Protein AF-R7YP46-F1 (afdb_monomer)

Mean predicted aligned error: 21.17 Å

Solvent-accessible surface area (backbone atoms only — not comparable to full-atom values): 12601 Å² total; per-residue (Å²): 134,88,84,90,83,91,83,85,88,82,86,83,85,8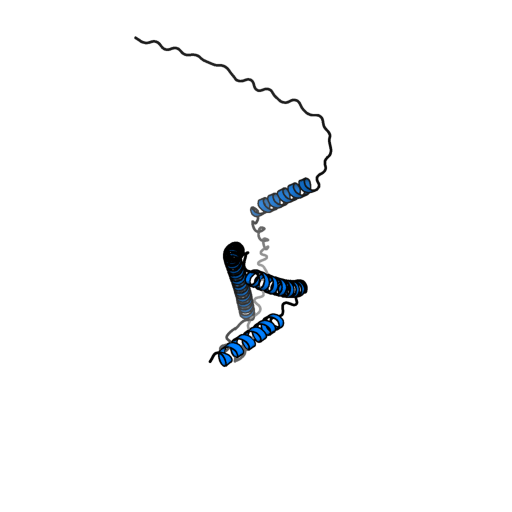4,84,83,84,85,81,84,83,86,89,79,90,74,88,54,75,65,57,60,52,49,52,52,48,52,51,51,53,51,51,56,56,63,56,63,80,66,77,65,80,78,81,76,82,82,76,83,82,76,84,81,72,75,84,71,73,66,77,78,81,58,87,75,73,75,74,71,60,90,59,58,83,78,43,93,64,83,43,73,73,54,46,57,51,50,52,52,56,47,52,54,47,53,54,50,51,52,50,51,52,50,50,52,50,51,50,52,50,49,53,52,49,53,53,48,52,55,49,50,54,52,49,52,51,52,49,62,78,42,62,88,38,68,67,58,51,52,52,51,51,52,53,48,52,52,50,50,55,51,49,51,53,51,48,56,31,49,77,67,72,58,71,43,69,63,61,56,47,51,53,52,47,54,53,50,52,51,52,52,51,53,53,65,73,75,105

Foldseek 3Di:
DDDDDDDDDDDDDDDDDDDDDDDDDDPPVVPVVVVVVVVVVVVVVVVVPPPDPDPDDDDPPPVPPPPCPPPPPPPPCPVQPPCCVVDPQNDPVSVVVVVVVVVVVVVVVVVVVVVVVVVVVVVVVVVVVVVVVVLVVVCVVCVVPVVSVVVVVVVVVVCVVVVVVVVVCVVVVNPDVVVVVVVVVVVVVVVVVVVVVVD

Organism: Coniosporium apollinis (strain CBS 100218) (NCBI:txid1168221)

Structure (mmCIF, N/CA/C/O backbone):
data_AF-R7YP46-F1
#
_entry.id   AF-R7YP46-F1
#
loop_
_atom_site.group_PDB
_atom_site.id
_atom_site.type_symbol
_atom_site.label_atom_id
_atom_site.label_alt_id
_atom_site.label_comp_id
_atom_site.label_asym_id
_atom_site.label_entity_id
_atom_site.label_seq_id
_atom_site.pdbx_PDB_ins_code
_atom_site.Cartn_x
_atom_site.Cartn_y
_atom_site.Cartn_z
_atom_site.occupancy
_atom_site.B_iso_or_equiv
_atom_site.auth_seq_id
_atom_site.auth_comp_id
_atom_site.auth_asym_id
_atom_site.auth_atom_id
_atom_site.pdbx_PDB_model_num
ATOM 1 N N . MET A 1 1 ? 5.705 87.091 -10.005 1.00 40.97 1 MET A N 1
ATOM 2 C CA . MET A 1 1 ? 4.624 87.295 -10.988 1.00 40.97 1 MET A CA 1
ATOM 3 C C . MET A 1 1 ? 3.727 86.070 -10.921 1.00 40.97 1 MET A C 1
ATOM 5 O O . MET A 1 1 ? 4.161 84.997 -11.311 1.00 40.97 1 MET A O 1
ATOM 9 N N . SER A 1 2 ? 2.558 86.207 -10.289 1.00 43.88 2 SER A N 1
ATOM 10 C CA . SER A 1 2 ? 1.468 85.220 -10.351 1.00 43.88 2 SER A CA 1
ATOM 11 C C . SER A 1 2 ? 1.033 84.997 -11.802 1.00 43.88 2 SER A C 1
ATOM 13 O O . SER A 1 2 ? 1.216 85.905 -12.608 1.00 43.88 2 SER A O 1
ATOM 15 N N . ILE A 1 3 ? 0.402 83.858 -12.108 1.00 48.69 3 ILE A N 1
ATOM 16 C CA . ILE A 1 3 ? -1.035 83.758 -12.449 1.00 48.69 3 ILE A CA 1
ATOM 17 C C . ILE A 1 3 ? -1.432 82.265 -12.555 1.00 48.69 3 ILE A C 1
ATOM 19 O O . ILE A 1 3 ? -0.743 81.451 -13.160 1.00 48.69 3 ILE A O 1
ATOM 23 N N . TYR A 1 4 ? -2.560 81.957 -11.913 1.00 44.56 4 TYR A N 1
ATOM 24 C CA . TYR A 1 4 ? -3.384 80.742 -11.936 1.00 44.56 4 TYR A CA 1
ATOM 25 C C . TYR A 1 4 ? -4.208 80.622 -13.234 1.00 44.56 4 TYR A C 1
ATOM 27 O O . TYR A 1 4 ? -4.758 81.633 -13.656 1.00 44.56 4 TYR A O 1
ATOM 35 N N . VAL A 1 5 ? -4.441 79.400 -13.738 1.00 53.03 5 VAL A N 1
ATOM 36 C CA . VAL A 1 5 ? -5.616 78.955 -14.544 1.00 53.03 5 VAL A CA 1
ATOM 37 C C . VAL A 1 5 ? -5.692 77.423 -14.347 1.00 53.03 5 VAL A C 1
ATOM 39 O O . VAL A 1 5 ? -4.698 76.765 -14.622 1.00 53.03 5 VAL A O 1
ATOM 42 N N . SER A 1 6 ? -6.664 76.731 -13.731 1.00 51.09 6 SER A N 1
ATOM 43 C CA . SER A 1 6 ? -8.143 76.727 -13.681 1.00 51.09 6 SER A CA 1
ATOM 44 C C . SER A 1 6 ? -8.860 76.315 -14.978 1.00 51.09 6 SER A C 1
ATOM 46 O O . SER A 1 6 ? -9.168 77.160 -15.811 1.00 51.09 6 SER A O 1
ATOM 48 N N . GLN A 1 7 ? -9.182 75.018 -15.109 1.00 50.22 7 GLN A N 1
ATOM 49 C CA . GLN A 1 7 ? -10.283 74.475 -15.931 1.00 50.22 7 GLN A CA 1
ATOM 50 C C . GLN A 1 7 ? -10.541 73.021 -15.451 1.00 50.22 7 GLN A C 1
ATOM 52 O O . GLN A 1 7 ? -9.621 72.217 -15.501 1.00 50.22 7 GLN A O 1
ATOM 57 N N . SER A 1 8 ? -11.606 72.610 -14.748 1.00 48.34 8 SER A N 1
ATOM 58 C CA . SER A 1 8 ? -13.069 72.758 -14.869 1.00 48.34 8 SER A CA 1
ATOM 59 C C . SER A 1 8 ? -13.741 71.830 -15.902 1.00 48.34 8 SER A C 1
ATOM 61 O O . SER A 1 8 ? -13.916 72.222 -17.047 1.00 48.34 8 SER A O 1
ATOM 63 N N . HIS A 1 9 ? -14.225 70.688 -15.389 1.00 45.03 9 HIS A N 1
ATOM 64 C CA . HIS A 1 9 ? -15.458 69.947 -15.729 1.00 45.03 9 HIS A CA 1
ATOM 65 C C . HIS A 1 9 ? -15.655 69.309 -17.118 1.00 45.03 9 HIS A C 1
ATOM 67 O O . HIS A 1 9 ? -15.676 69.972 -18.147 1.00 45.03 9 HIS A O 1
ATOM 73 N N . GLY A 1 10 ? -16.007 68.017 -17.101 1.00 44.06 10 GLY A N 1
ATOM 74 C CA . GLY A 1 10 ? -16.647 67.318 -18.217 1.00 44.06 10 GLY A CA 1
ATOM 75 C C . GLY A 1 10 ? -17.061 65.901 -17.822 1.00 44.06 10 GLY A C 1
ATOM 76 O O . GLY A 1 10 ? -16.239 64.994 -17.822 1.00 44.06 10 GLY A O 1
ATOM 77 N N . ALA A 1 11 ? -18.323 65.739 -17.423 1.00 45.69 11 ALA A N 1
ATOM 78 C CA . ALA A 1 11 ? -18.940 64.486 -17.000 1.00 45.69 11 ALA A CA 1
ATOM 79 C C . ALA A 1 11 ? -18.935 63.414 -18.108 1.00 45.69 11 ALA A C 1
ATOM 81 O O . ALA A 1 11 ? -19.240 63.702 -19.264 1.00 45.69 11 ALA A O 1
ATOM 82 N N . ILE A 1 12 ? -18.635 62.170 -17.730 1.00 50.75 12 ILE A N 1
ATOM 83 C CA . ILE A 1 12 ? -18.717 60.987 -18.597 1.00 50.75 12 ILE A CA 1
ATOM 84 C C . ILE A 1 12 ? -20.185 60.523 -18.632 1.00 50.75 12 ILE A C 1
ATOM 86 O O . ILE A 1 12 ? -20.734 60.223 -17.569 1.00 50.75 12 ILE A O 1
ATOM 90 N N . PRO A 1 13 ? -20.847 60.453 -19.801 1.00 55.81 13 PRO A N 1
ATOM 91 C CA . PRO A 1 13 ? -22.208 59.937 -19.889 1.00 55.81 13 PRO A CA 1
ATOM 92 C C . PRO A 1 13 ? -22.232 58.403 -19.793 1.00 55.81 13 PRO A C 1
ATOM 94 O O . PRO A 1 13 ? -21.508 57.705 -20.500 1.00 55.81 13 PRO A O 1
ATOM 97 N N . ILE A 1 14 ? -23.108 57.892 -18.926 1.00 54.06 14 ILE A N 1
ATOM 98 C CA . ILE A 1 14 ? -23.490 56.479 -18.815 1.00 54.06 14 ILE A CA 1
ATOM 99 C C . ILE A 1 14 ? -24.585 56.196 -19.857 1.00 54.06 14 ILE A C 1
ATOM 101 O O . ILE A 1 14 ? -25.622 56.860 -19.806 1.00 54.06 14 ILE A O 1
ATOM 105 N N . PRO A 1 15 ? -24.438 55.204 -20.749 1.00 54.78 15 PRO A N 1
ATOM 106 C CA . PRO A 1 15 ? -25.576 54.622 -21.450 1.00 54.78 15 PRO A CA 1
ATOM 107 C C . PRO A 1 15 ? -26.130 53.407 -20.683 1.00 54.78 15 PRO A C 1
ATOM 109 O O . PRO A 1 15 ? -25.410 52.463 -20.361 1.00 54.78 15 PRO A O 1
ATOM 112 N N . THR A 1 16 ? -27.427 53.449 -20.379 1.00 55.31 16 THR A N 1
ATOM 113 C CA . THR A 1 16 ? -28.237 52.352 -19.824 1.00 55.31 16 THR A CA 1
ATOM 114 C C . THR A 1 16 ? -28.557 51.274 -20.882 1.00 55.31 16 THR A C 1
ATOM 116 O O . THR A 1 16 ? -28.478 51.550 -22.080 1.00 55.31 16 THR A O 1
ATOM 119 N N . PRO A 1 17 ? -28.897 50.034 -20.466 1.00 50.50 17 PRO A N 1
ATOM 120 C CA . PRO A 1 17 ? -28.921 48.862 -21.348 1.00 50.50 17 PRO A CA 1
ATOM 121 C C . PRO A 1 17 ? -30.248 48.682 -22.107 1.00 50.50 17 PRO A C 1
ATOM 123 O O . PRO A 1 17 ? -31.312 48.922 -21.532 1.00 50.50 17 PRO A O 1
ATOM 126 N N . PRO A 1 18 ? -30.234 48.151 -23.344 1.00 52.81 18 PRO A N 1
ATOM 127 C CA . PRO A 1 18 ? -31.416 47.535 -23.927 1.00 52.81 18 PRO A CA 1
ATOM 128 C C . PRO A 1 18 ? -31.585 46.076 -23.469 1.00 52.81 18 PRO A C 1
ATOM 130 O O . PRO A 1 18 ? -30.650 45.276 -23.451 1.00 52.81 18 PRO A O 1
ATOM 133 N N . ILE A 1 19 ? -32.828 45.774 -23.100 1.00 51.72 19 ILE A N 1
ATOM 134 C CA . ILE A 1 19 ? -33.384 44.467 -22.741 1.00 51.72 19 ILE A CA 1
ATOM 135 C C . ILE A 1 19 ? -33.439 43.550 -23.983 1.00 51.72 19 ILE A C 1
ATOM 137 O O . ILE A 1 19 ? -33.534 44.014 -25.116 1.00 51.72 19 ILE A O 1
ATOM 141 N N . THR A 1 20 ? -33.340 42.249 -23.715 1.00 49.91 20 THR A N 1
ATOM 142 C CA . THR A 1 20 ? -33.155 41.074 -24.588 1.00 49.91 20 THR A CA 1
ATOM 143 C C . THR A 1 20 ? -34.234 40.825 -25.661 1.00 49.91 20 THR A C 1
ATOM 145 O O . THR A 1 20 ? -35.327 41.388 -25.613 1.00 49.91 20 THR A O 1
ATOM 148 N N . PRO A 1 21 ? -33.949 39.915 -26.616 1.00 47.59 21 PRO A N 1
ATOM 149 C CA . PRO A 1 21 ? -34.685 38.639 -26.652 1.00 47.59 21 PRO A CA 1
ATOM 150 C C . PRO A 1 21 ? -33.708 37.445 -26.741 1.00 47.59 21 PRO A C 1
ATOM 152 O O . PRO A 1 21 ? -32.737 37.479 -27.483 1.00 47.59 21 PRO A O 1
ATOM 155 N N . SER A 1 22 ? -33.773 36.487 -25.817 1.00 41.12 22 SER A N 1
ATOM 156 C CA . SER A 1 22 ? -34.552 35.240 -25.906 1.00 41.12 22 SER A CA 1
ATOM 157 C C . SER A 1 22 ? -34.063 34.244 -26.971 1.00 41.12 22 SER A C 1
ATOM 159 O O . SER A 1 22 ? -34.086 34.534 -28.163 1.00 41.12 22 SER A O 1
ATOM 161 N N . CYS A 1 23 ? -33.784 33.032 -26.471 1.00 35.53 23 CYS A N 1
ATOM 162 C CA . CYS A 1 23 ? -33.814 31.725 -27.134 1.00 35.53 23 CYS A CA 1
ATOM 163 C C . CYS A 1 23 ? -32.551 31.236 -27.870 1.00 35.53 23 CYS A C 1
ATOM 165 O O . CYS A 1 23 ? -32.339 31.513 -29.045 1.00 35.53 23 CYS A O 1
ATOM 167 N N . SER A 1 24 ? -31.796 30.367 -27.194 1.00 41.62 24 SER A N 1
ATOM 168 C CA . SER A 1 24 ? -31.498 29.036 -27.736 1.00 41.62 24 SER A CA 1
ATOM 169 C C . SER A 1 24 ? -31.083 28.115 -26.593 1.00 41.62 24 SER A C 1
ATOM 171 O O . SER A 1 24 ? -30.009 28.270 -26.010 1.00 41.62 24 SER A O 1
ATOM 173 N N . ASP A 1 25 ? -31.982 27.190 -26.278 1.00 48.91 25 ASP A N 1
ATOM 174 C CA . ASP A 1 25 ? -31.789 26.061 -25.385 1.00 48.91 25 ASP A CA 1
ATOM 175 C C . ASP A 1 25 ? -30.473 25.337 -25.686 1.00 48.91 25 ASP A C 1
ATOM 177 O O . ASP A 1 25 ? -30.210 24.868 -26.794 1.00 48.91 25 ASP A O 1
ATOM 181 N N . THR A 1 26 ? -29.623 25.220 -24.677 1.00 47.75 26 THR A N 1
ATOM 182 C CA . THR A 1 26 ? -28.663 24.123 -24.593 1.00 47.75 26 THR A CA 1
ATOM 183 C C . THR A 1 26 ? -28.605 23.752 -23.126 1.00 47.75 26 THR A C 1
ATOM 185 O O . THR A 1 26 ? -27.741 24.207 -22.379 1.00 47.75 26 THR A O 1
ATOM 188 N N . GLU A 1 27 ? -29.615 22.991 -22.705 1.00 49.53 27 GLU A N 1
ATOM 189 C CA . GLU A 1 27 ? -29.660 22.320 -21.413 1.00 49.53 27 GLU A CA 1
ATOM 190 C C . GLU A 1 27 ? -28.428 21.411 -21.303 1.00 49.53 27 GLU A C 1
ATOM 192 O O . GLU A 1 27 ? -28.420 20.261 -21.733 1.00 49.53 27 GLU A O 1
ATOM 197 N N . ASN A 1 28 ? -27.338 21.952 -20.761 1.00 53.62 28 ASN A N 1
ATOM 198 C CA . ASN A 1 28 ? -26.262 21.142 -20.223 1.00 53.62 28 ASN A CA 1
ATOM 199 C C . ASN A 1 28 ? -26.720 20.702 -18.825 1.00 53.62 28 ASN A C 1
ATOM 201 O O . ASN A 1 28 ? -26.736 21.535 -17.917 1.00 53.62 28 ASN A O 1
ATOM 205 N N . PRO A 1 29 ? -27.045 19.416 -18.593 1.00 54.69 29 PRO A N 1
ATOM 206 C CA . PRO A 1 29 ? -27.526 18.942 -17.287 1.00 54.69 29 PRO A CA 1
ATOM 207 C C . PRO A 1 29 ? -26.490 19.131 -16.164 1.00 54.69 29 PRO A C 1
ATOM 209 O O . PRO A 1 29 ? -26.797 18.999 -14.985 1.00 54.69 29 PRO A O 1
ATOM 212 N N . LEU A 1 30 ? -25.250 19.464 -16.526 1.00 52.78 30 LEU A N 1
ATOM 213 C CA . LEU A 1 30 ? -24.143 19.685 -15.606 1.00 52.78 30 LEU A CA 1
ATOM 214 C C . LEU A 1 30 ? -24.201 21.048 -14.902 1.00 52.78 30 LEU A C 1
ATOM 216 O O . LEU A 1 30 ? -23.662 21.172 -13.806 1.00 52.78 30 LEU A O 1
ATOM 220 N N . THR A 1 31 ? -24.825 22.075 -15.490 1.00 60.38 31 THR A N 1
ATOM 221 C CA . THR A 1 31 ? -24.816 23.423 -14.892 1.00 60.38 31 THR A CA 1
ATOM 222 C C . THR A 1 31 ? -25.860 23.579 -13.792 1.00 60.38 31 THR A C 1
ATOM 224 O O . THR A 1 31 ? -25.543 24.144 -12.750 1.00 60.38 31 THR A O 1
ATOM 227 N N . GLU A 1 32 ? -27.059 23.018 -13.962 1.00 61.22 32 GLU A N 1
ATOM 228 C CA . GLU A 1 32 ? -28.111 23.029 -12.930 1.00 61.22 32 GLU A CA 1
ATOM 229 C C . GLU A 1 32 ? -27.722 22.188 -11.707 1.00 61.22 32 GLU A C 1
ATOM 231 O O . GLU A 1 32 ? -27.903 22.616 -10.568 1.00 61.22 32 GLU A O 1
ATOM 236 N N . GLU A 1 33 ? -27.096 21.028 -11.919 1.00 64.88 33 GLU A N 1
ATOM 237 C CA . GLU A 1 33 ? -26.565 20.185 -10.843 1.00 64.88 33 GLU A CA 1
ATOM 238 C C . GLU A 1 33 ? -25.522 20.938 -10.012 1.00 64.88 33 GLU A C 1
ATOM 240 O O . GLU A 1 33 ? -25.620 20.977 -8.783 1.00 64.88 33 GLU A O 1
ATOM 245 N N . ILE A 1 34 ? -24.559 21.596 -10.666 1.00 67.12 34 ILE A N 1
ATOM 246 C CA . ILE A 1 34 ? -23.508 22.361 -9.984 1.00 67.12 34 ILE A CA 1
ATOM 247 C C . ILE A 1 34 ? -24.099 23.569 -9.260 1.00 67.12 34 ILE A C 1
ATOM 249 O O . ILE A 1 34 ? -23.732 23.811 -8.112 1.00 67.12 34 ILE A O 1
ATOM 253 N N . LEU A 1 35 ? -25.033 24.299 -9.874 1.00 69.38 35 LEU A N 1
ATOM 254 C CA . LEU A 1 35 ? -25.696 25.438 -9.238 1.00 69.38 35 LEU A CA 1
ATOM 255 C C . LEU A 1 35 ? -26.550 24.997 -8.041 1.00 69.38 35 LEU A C 1
ATOM 257 O O . LEU A 1 35 ? -26.469 25.620 -6.982 1.00 69.38 35 LEU A O 1
ATOM 261 N N . SER A 1 36 ? -27.285 23.884 -8.147 1.00 72.62 36 SER A N 1
ATOM 262 C CA . SER A 1 36 ? -28.041 23.317 -7.021 1.00 72.62 36 SER A CA 1
ATOM 263 C C . SER A 1 36 ? -27.112 22.831 -5.906 1.00 72.62 36 SER A C 1
ATOM 265 O O . SER A 1 36 ? -27.412 23.011 -4.724 1.00 72.62 36 SER A O 1
ATOM 267 N N . SER A 1 37 ? -25.960 22.263 -6.268 1.00 69.19 37 SER A N 1
ATOM 268 C CA . SER A 1 37 ? -24.933 21.807 -5.331 1.00 69.19 37 SER A CA 1
ATOM 269 C C . SER A 1 37 ? -24.314 22.985 -4.591 1.00 69.19 37 SER A C 1
ATOM 271 O O . SER A 1 37 ? -24.210 22.958 -3.367 1.00 69.19 37 SER A O 1
ATOM 273 N N . LEU A 1 38 ? -23.967 24.053 -5.314 1.00 72.50 38 LEU A N 1
ATOM 274 C CA . LEU A 1 38 ? -23.417 25.277 -4.740 1.00 72.50 38 LEU A CA 1
ATOM 275 C C . LEU A 1 38 ? -24.424 25.929 -3.788 1.00 72.50 38 LEU A C 1
ATOM 277 O O . LEU A 1 38 ? -24.062 26.308 -2.677 1.00 72.50 38 LEU A O 1
ATOM 281 N N . LEU A 1 39 ? -25.700 25.988 -4.184 1.00 75.44 39 LEU A N 1
ATOM 282 C CA . LEU A 1 39 ? -26.775 26.548 -3.368 1.00 75.44 39 LEU A CA 1
ATOM 283 C C . LEU A 1 39 ? -27.024 25.712 -2.103 1.00 75.44 39 LEU A C 1
ATOM 285 O O . LEU A 1 39 ? -27.163 26.274 -1.019 1.00 75.44 39 LEU A O 1
ATOM 289 N N . LYS A 1 40 ? -27.027 24.375 -2.204 1.00 70.50 40 LYS A N 1
ATOM 290 C CA . LYS A 1 40 ? -27.151 23.463 -1.050 1.00 70.50 40 LYS A CA 1
ATOM 291 C C . LYS A 1 40 ? -25.967 23.592 -0.094 1.00 70.50 40 LYS A C 1
ATOM 293 O O . LYS A 1 40 ? -26.171 23.644 1.117 1.00 70.50 40 LYS A O 1
ATOM 298 N N . VAL A 1 41 ? -24.745 23.689 -0.617 1.00 69.69 41 VAL A N 1
ATOM 299 C CA . VAL A 1 41 ? -23.531 23.908 0.187 1.00 69.69 41 VAL A CA 1
ATOM 300 C C . VAL A 1 41 ? -23.582 25.272 0.878 1.00 69.69 41 VAL A C 1
ATOM 302 O O . VAL A 1 41 ? -23.270 25.372 2.065 1.00 69.69 41 VAL A O 1
ATOM 305 N N . GLN A 1 42 ? -24.049 26.312 0.186 1.00 64.12 42 GLN A N 1
ATOM 306 C CA . GLN A 1 42 ? -24.186 27.656 0.746 1.00 64.12 42 GLN A CA 1
ATOM 307 C C . GLN A 1 42 ? -25.309 27.745 1.793 1.00 64.12 42 GLN A C 1
ATOM 309 O O . GLN A 1 42 ? -25.125 28.373 2.838 1.00 64.12 42 GLN A O 1
ATOM 314 N N . ALA A 1 43 ? -26.429 27.047 1.583 1.00 63.06 43 ALA A N 1
ATOM 315 C CA . ALA A 1 43 ? -27.513 26.919 2.557 1.00 63.06 43 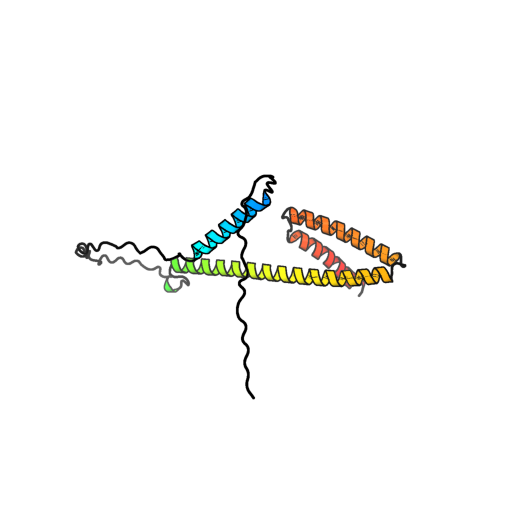ALA A CA 1
ATOM 316 C C . ALA A 1 43 ? -27.076 26.129 3.806 1.00 63.06 43 ALA A C 1
ATOM 318 O O . ALA A 1 43 ? -27.358 26.543 4.932 1.00 63.06 43 ALA A O 1
ATOM 319 N N . ALA A 1 44 ? -26.316 25.042 3.635 1.00 59.78 44 ALA A N 1
ATOM 320 C CA . ALA A 1 44 ? -25.729 24.291 4.747 1.00 59.78 44 ALA A CA 1
ATOM 321 C C . ALA A 1 44 ? -24.715 25.134 5.543 1.00 59.78 44 ALA A C 1
ATOM 323 O O . ALA A 1 44 ? -24.635 25.022 6.769 1.00 59.78 44 ALA A O 1
ATOM 324 N N . HIS A 1 45 ? -23.979 26.020 4.864 1.00 56.28 45 HIS A N 1
ATOM 325 C CA . HIS A 1 45 ? -23.049 26.947 5.504 1.00 56.28 45 HIS A CA 1
ATOM 326 C C . HIS A 1 45 ? -23.779 28.039 6.308 1.00 56.28 45 HIS A C 1
ATOM 328 O O . HIS A 1 45 ? -23.400 28.321 7.445 1.00 56.28 45 HIS A O 1
ATOM 334 N N . LEU A 1 46 ? -24.876 28.595 5.779 1.00 56.47 46 LEU A N 1
ATOM 335 C CA . LEU A 1 46 ? -25.700 29.595 6.475 1.00 56.47 46 LEU A CA 1
ATOM 336 C C . LEU A 1 46 ? -26.442 29.021 7.697 1.00 56.47 46 LEU A C 1
ATOM 338 O O . LEU A 1 46 ? -26.622 29.724 8.693 1.00 56.47 46 LEU A O 1
ATOM 342 N N . HIS A 1 47 ? -26.797 27.732 7.691 1.00 54.25 47 HIS A N 1
ATOM 343 C CA . HIS A 1 47 ? -27.413 27.065 8.847 1.00 54.25 47 HIS A CA 1
ATOM 344 C C . HIS A 1 47 ? -26.446 26.753 10.001 1.00 54.25 47 HIS A C 1
ATOM 346 O O . HIS A 1 47 ? -26.891 26.432 11.107 1.00 54.25 47 HIS A O 1
ATOM 352 N N . ARG A 1 48 ? -25.129 26.893 9.803 1.00 53.22 48 ARG A N 1
ATOM 353 C CA . ARG A 1 48 ? -24.131 26.630 10.853 1.00 53.22 48 ARG A CA 1
ATOM 354 C C . ARG A 1 48 ? -24.156 27.676 11.977 1.00 53.22 48 ARG A C 1
ATOM 356 O O . ARG A 1 48 ? -23.822 27.348 13.111 1.00 53.22 48 ARG A O 1
ATOM 363 N N . HIS A 1 49 ? -24.621 28.898 11.696 1.00 53.09 49 HIS A N 1
ATOM 364 C CA . HIS A 1 49 ? -24.611 30.026 12.641 1.00 53.09 49 HIS A CA 1
ATOM 365 C C . HIS A 1 49 ? -25.871 30.183 13.512 1.00 53.09 49 HIS A C 1
ATOM 367 O O . HIS A 1 49 ? -25.958 31.125 14.297 1.00 53.09 49 HIS A O 1
ATOM 373 N N . ARG A 1 50 ? -26.834 29.256 13.446 1.00 58.78 50 ARG A N 1
ATOM 374 C CA . ARG A 1 50 ? -28.023 29.254 14.324 1.00 58.78 50 ARG A CA 1
ATOM 375 C C . ARG A 1 50 ? -28.186 27.969 15.140 1.00 58.78 50 ARG A C 1
ATOM 377 O O . ARG A 1 50 ? -29.297 27.563 15.451 1.00 58.78 50 ARG A O 1
ATOM 384 N N . ARG A 1 51 ? -27.080 27.358 15.571 1.00 58.34 51 ARG A N 1
ATOM 385 C CA . ARG A 1 51 ? -27.102 26.347 16.642 1.00 58.34 51 ARG A CA 1
ATOM 386 C C . ARG A 1 51 ? -27.073 27.014 18.020 1.00 58.34 51 ARG A C 1
ATOM 388 O O . ARG A 1 51 ? -26.132 26.826 18.782 1.00 58.34 51 ARG A O 1
ATOM 395 N N . ARG A 1 52 ? -28.081 27.828 18.340 1.00 66.12 52 ARG A N 1
ATOM 396 C CA . ARG A 1 52 ? -28.371 28.126 19.749 1.00 66.12 52 ARG A CA 1
ATOM 397 C C . ARG A 1 52 ? -29.307 27.025 20.225 1.00 66.12 52 ARG A C 1
ATOM 399 O O . ARG A 1 52 ? -30.282 26.738 19.534 1.00 66.12 52 ARG A O 1
ATOM 406 N N . ALA A 1 53 ? -28.963 26.376 21.334 1.00 72.19 53 ALA A N 1
ATOM 407 C CA . ALA A 1 53 ? -29.815 25.356 21.928 1.00 72.19 53 ALA A CA 1
ATOM 408 C C . ALA A 1 53 ? -31.234 25.926 22.133 1.00 72.19 53 ALA A C 1
ATOM 410 O O . ALA A 1 53 ? -31.352 27.110 22.477 1.00 72.19 53 ALA A O 1
ATOM 411 N N . PRO A 1 54 ? -32.295 25.136 21.884 1.00 76.56 54 PRO A N 1
ATOM 412 C CA . PRO A 1 54 ? -33.651 25.556 22.210 1.00 76.56 54 PRO A CA 1
ATOM 413 C C . PRO A 1 54 ? -33.721 25.952 23.696 1.00 76.56 54 PRO A C 1
ATOM 415 O O . PRO A 1 54 ? -33.010 25.355 24.511 1.00 76.56 54 PRO A O 1
ATOM 418 N N . PRO A 1 55 ? -34.518 26.976 24.058 1.00 77.56 55 PRO A N 1
ATOM 419 C CA . PRO A 1 55 ? -34.699 27.346 25.457 1.00 77.56 55 PRO A CA 1
ATOM 420 C C . PRO A 1 55 ? -35.188 26.123 26.240 1.00 77.56 55 PRO A C 1
ATOM 422 O O . PRO A 1 55 ? -36.040 25.379 25.750 1.00 77.56 55 PRO A O 1
ATOM 425 N N . MET A 1 56 ? -34.610 25.886 27.422 1.00 76.44 56 MET A N 1
ATOM 426 C CA . MET A 1 56 ? -35.027 24.761 28.258 1.00 76.44 56 MET A CA 1
ATOM 427 C C . MET A 1 56 ? -36.513 24.913 28.611 1.00 76.44 56 MET A C 1
ATOM 429 O O . MET A 1 56 ? -36.933 26.031 28.918 1.00 76.44 56 MET A O 1
ATOM 433 N N . PRO A 1 57 ? -37.304 23.828 28.568 1.00 79.69 57 PRO A N 1
ATOM 434 C CA . PRO A 1 57 ? -38.683 23.870 29.029 1.00 79.69 57 PRO A CA 1
ATOM 435 C C . PRO A 1 57 ? -38.710 24.295 30.502 1.00 79.69 57 PRO A C 1
ATOM 437 O O . PRO A 1 57 ? -37.988 23.739 31.332 1.00 79.69 57 PRO A O 1
ATOM 440 N N . GLU A 1 58 ? -39.509 25.312 30.811 1.00 76.75 58 GLU A N 1
ATOM 441 C CA . GLU A 1 58 ? -39.723 25.773 32.179 1.00 76.75 58 GLU A CA 1
ATOM 442 C C . GLU A 1 58 ? -40.574 24.730 32.913 1.00 76.75 58 GLU A C 1
ATOM 444 O O . GLU A 1 58 ? -41.667 24.378 32.473 1.00 76.75 58 GLU A O 1
ATOM 449 N N . VAL A 1 59 ? -40.029 24.169 33.992 1.00 72.88 59 VAL A N 1
ATOM 450 C CA . VAL A 1 59 ? -40.732 23.201 34.838 1.00 72.88 59 VAL A CA 1
ATOM 451 C C . VAL A 1 59 ? -41.603 23.995 35.805 1.00 72.88 59 VAL A C 1
ATOM 453 O O . VAL A 1 59 ? -41.060 24.703 36.655 1.00 72.88 59 VAL A O 1
ATOM 456 N N . GLU A 1 60 ? -42.929 23.886 35.688 1.00 70.94 60 GLU A N 1
ATOM 457 C CA . GLU A 1 60 ? -43.851 24.438 36.684 1.00 70.94 60 GLU A CA 1
ATOM 458 C C . GLU A 1 60 ? -43.525 23.844 38.061 1.00 70.94 60 GLU A C 1
ATOM 460 O O . GLU A 1 60 ? -43.536 22.629 38.270 1.00 70.94 60 GLU A O 1
ATOM 465 N N . ARG A 1 61 ? -43.172 24.717 39.006 1.00 61.44 61 ARG A N 1
ATOM 466 C CA . ARG A 1 61 ? -42.845 24.353 40.383 1.00 61.44 61 ARG A CA 1
ATOM 467 C C . ARG A 1 61 ? -44.140 24.220 41.180 1.00 61.44 61 ARG A C 1
ATOM 469 O O . ARG A 1 61 ? -44.606 25.173 41.792 1.00 61.44 61 ARG A O 1
ATOM 476 N N . THR A 1 62 ? -44.742 23.037 41.149 1.00 62.69 62 THR A N 1
ATOM 477 C CA . THR A 1 62 ? -45.774 22.646 42.117 1.00 62.69 62 THR A CA 1
ATOM 478 C C . THR A 1 62 ? -45.086 22.126 43.381 1.00 62.69 62 THR A C 1
ATOM 480 O O . THR A 1 62 ? -44.907 20.920 43.552 1.00 62.69 62 THR A O 1
ATOM 483 N N . ASP A 1 63 ? -44.650 23.041 44.250 1.00 60.66 63 ASP A N 1
ATOM 484 C CA . ASP A 1 63 ? -43.924 22.766 45.506 1.00 60.66 63 ASP A CA 1
ATOM 485 C C . ASP A 1 63 ? -44.809 22.195 46.646 1.00 60.66 63 ASP A C 1
ATOM 487 O O . ASP A 1 63 ? -44.458 22.283 47.819 1.00 60.66 63 ASP A O 1
ATOM 491 N N . ASP A 1 64 ? -45.940 21.552 46.338 1.00 58.59 64 ASP A N 1
ATOM 492 C CA . ASP A 1 64 ? -46.890 21.065 47.356 1.00 58.59 64 ASP A CA 1
ATOM 493 C C . ASP A 1 64 ? -46.721 19.575 47.722 1.00 58.59 64 ASP A C 1
ATOM 495 O O . ASP A 1 64 ? -47.475 19.032 48.528 1.00 58.59 64 ASP A O 1
ATOM 499 N N . SER A 1 65 ? -45.725 18.880 47.159 1.00 56.78 65 SER A N 1
ATOM 500 C CA . SER A 1 65 ? -45.530 17.427 47.363 1.00 56.78 65 SER A CA 1
ATOM 501 C C . SER A 1 65 ? -44.325 17.042 48.234 1.00 56.78 65 SER A C 1
ATOM 503 O O . SER A 1 65 ? -43.958 15.872 48.293 1.00 56.78 65 SER A O 1
ATOM 505 N N . VAL A 1 66 ? -43.733 17.982 48.979 1.00 56.00 66 VAL A N 1
ATOM 506 C CA . VAL A 1 66 ? -42.660 17.683 49.958 1.00 56.00 66 VAL A CA 1
ATOM 507 C C . VAL A 1 66 ? -43.174 17.080 51.275 1.00 56.00 66 VAL A C 1
ATOM 509 O O . VAL A 1 66 ? -42.388 16.756 52.160 1.00 56.00 66 VAL A O 1
ATOM 512 N N . HIS A 1 67 ? -44.491 16.905 51.428 1.00 56.56 67 HIS A N 1
ATOM 513 C CA . HIS A 1 67 ? -45.094 16.482 52.697 1.00 56.56 67 HIS A CA 1
ATOM 514 C C . HIS A 1 67 ? -45.093 14.961 52.935 1.00 56.56 67 HIS A C 1
ATOM 516 O O . HIS A 1 67 ? -45.450 14.499 54.018 1.00 56.56 67 HIS A O 1
ATOM 522 N N . SER A 1 68 ? -44.648 14.177 51.955 1.00 61.25 68 SER A N 1
ATOM 523 C CA . SER A 1 68 ? -44.389 12.749 52.118 1.00 61.25 68 SER A CA 1
ATOM 524 C C . SER A 1 68 ? -42.884 12.503 52.118 1.00 61.25 68 SER A C 1
ATOM 526 O O . SER A 1 68 ? -42.356 11.798 51.257 1.00 61.25 68 SER A O 1
ATOM 528 N N . LEU A 1 69 ? -42.196 13.087 53.106 1.00 60.47 69 LEU A N 1
ATOM 529 C CA . LEU A 1 69 ? -40.947 12.549 53.641 1.00 60.47 69 LEU A CA 1
ATOM 530 C C . LEU A 1 69 ? -41.279 11.165 54.218 1.00 60.47 69 LEU A C 1
ATOM 532 O O . LEU A 1 69 ? -41.493 11.001 55.416 1.00 60.47 69 LEU A O 1
ATOM 536 N N . VAL A 1 70 ? -41.459 10.200 53.315 1.00 60.75 70 VAL A N 1
ATOM 537 C CA . VAL A 1 70 ? -41.523 8.782 53.636 1.00 60.75 70 VAL A CA 1
ATOM 538 C C . VAL A 1 70 ? -40.238 8.504 54.382 1.00 60.75 70 VAL A C 1
ATOM 540 O O . VAL A 1 70 ? -39.158 8.776 53.862 1.00 60.75 70 VAL A O 1
ATOM 543 N N . ASP A 1 71 ? -40.392 8.047 55.614 1.00 63.00 71 ASP A N 1
ATOM 544 C CA . ASP A 1 71 ? -39.313 7.569 56.450 1.00 63.00 71 ASP A CA 1
ATOM 545 C C . ASP A 1 71 ? -38.382 6.677 55.616 1.00 63.00 71 ASP A C 1
ATOM 547 O O . ASP A 1 71 ? -38.760 5.595 55.158 1.00 63.00 71 ASP A O 1
ATOM 551 N N . VAL A 1 72 ? -37.182 7.192 55.350 1.00 60.78 72 VAL A N 1
ATOM 552 C CA . VAL A 1 72 ? -36.123 6.491 54.616 1.00 60.78 72 VAL A CA 1
ATOM 553 C C . VAL A 1 72 ? -35.435 5.484 55.551 1.00 60.78 72 VAL A C 1
ATOM 555 O O . VAL A 1 72 ? -34.394 4.943 55.210 1.00 60.78 72 VAL A O 1
ATOM 558 N N . ASP A 1 73 ? -36.031 5.145 56.698 1.00 58.16 73 ASP A N 1
ATOM 559 C CA . ASP A 1 73 ? -35.578 4.068 57.576 1.00 58.16 73 ASP A CA 1
ATOM 560 C C . ASP A 1 73 ? -36.299 2.741 57.275 1.00 58.16 73 ASP A C 1
ATOM 562 O O . ASP A 1 73 ? -36.708 1.988 58.156 1.00 58.16 73 ASP A O 1
ATOM 566 N N . SER A 1 74 ? -36.401 2.371 55.998 1.00 60.41 74 SER A N 1
ATOM 567 C CA . SER A 1 74 ? -36.185 0.957 55.687 1.00 60.41 74 SER A CA 1
ATOM 568 C C . SER A 1 74 ? -34.676 0.794 55.602 1.00 60.41 74 SER A C 1
ATOM 570 O O . SER A 1 74 ? -34.093 1.442 54.733 1.00 60.41 74 SER A O 1
ATOM 572 N N . PRO A 1 75 ? -34.017 -0.022 56.450 1.00 65.12 75 PRO A N 1
ATOM 573 C CA . PRO A 1 75 ? -32.600 -0.313 56.297 1.00 65.12 75 PRO A CA 1
ATOM 574 C C . PRO A 1 75 ? -32.436 -1.104 54.998 1.00 65.12 75 PRO A C 1
ATOM 576 O O . PRO A 1 75 ? -32.351 -2.331 54.991 1.00 65.12 75 PRO A O 1
ATOM 579 N N . HIS A 1 76 ? -32.440 -0.397 53.870 1.00 54.06 76 HIS A N 1
ATOM 580 C CA . HIS A 1 76 ? -32.066 -0.911 52.575 1.00 54.06 76 HIS A CA 1
ATOM 581 C C . HIS A 1 76 ? -30.552 -1.040 52.634 1.00 54.06 76 HIS A C 1
ATOM 583 O O . HIS A 1 76 ? -29.797 -0.214 52.127 1.00 54.06 76 HIS A O 1
ATOM 589 N N . ILE A 1 77 ? -30.105 -2.070 53.353 1.00 61.22 77 ILE A N 1
ATOM 590 C CA . ILE A 1 77 ? -28.747 -2.567 53.274 1.00 61.22 77 ILE A CA 1
ATOM 591 C C . ILE A 1 77 ? -28.658 -3.155 51.872 1.00 61.22 77 ILE A C 1
ATOM 593 O O . ILE A 1 77 ? -28.872 -4.344 51.647 1.00 61.22 77 ILE A O 1
ATOM 597 N N . SER A 1 78 ? -28.394 -2.280 50.905 1.00 59.00 78 SER A N 1
ATOM 598 C CA . SER A 1 78 ? -27.773 -2.673 49.657 1.00 59.00 78 SER A CA 1
ATOM 599 C C . SER A 1 78 ? -26.396 -3.165 50.067 1.00 59.00 78 SER A C 1
ATOM 601 O O . SER A 1 78 ? -25.460 -2.375 50.199 1.00 59.00 78 SER A O 1
ATOM 603 N N . SER A 1 79 ? -26.310 -4.453 50.409 1.00 68.44 79 SER A N 1
ATOM 604 C CA . SER A 1 79 ? -25.054 -5.105 50.736 1.00 68.44 79 SER A CA 1
ATOM 605 C C . SER A 1 79 ? -24.205 -5.031 49.483 1.00 68.44 79 SER A C 1
ATOM 607 O O . SER A 1 79 ? -24.375 -5.812 48.545 1.00 68.44 79 SER A O 1
ATOM 609 N N . VAL A 1 80 ? -23.349 -4.020 49.454 1.00 71.62 80 VAL A N 1
ATOM 610 C CA . VAL A 1 80 ? -22.318 -3.876 48.448 1.00 71.62 80 VAL A CA 1
ATOM 611 C C . VAL A 1 80 ? -21.554 -5.205 48.428 1.00 71.62 80 VAL A C 1
ATOM 613 O O . VAL A 1 80 ? -21.198 -5.699 49.505 1.00 71.62 80 VAL A O 1
ATOM 616 N N . PRO A 1 81 ? -21.363 -5.829 47.253 1.00 76.12 81 PRO A N 1
ATOM 617 C CA . PRO A 1 81 ? -20.611 -7.070 47.155 1.00 76.12 81 PRO A CA 1
ATOM 618 C C . PRO A 1 81 ? -19.272 -6.928 47.883 1.00 76.12 81 PRO A C 1
ATOM 620 O O . PRO A 1 81 ? -18.627 -5.884 47.782 1.00 76.12 81 PRO A O 1
ATOM 623 N N . SER A 1 82 ? -18.836 -7.966 48.601 1.00 77.69 82 SER A N 1
ATOM 624 C CA . SER A 1 82 ? -17.569 -7.944 49.354 1.00 77.69 82 SER A CA 1
ATOM 625 C C . SER A 1 82 ? -16.359 -7.583 48.485 1.00 77.69 82 SER A C 1
ATOM 627 O O . SER A 1 82 ? -15.369 -7.065 48.990 1.00 77.69 82 SER A O 1
ATOM 629 N N . ASP A 1 83 ? -16.467 -7.806 47.176 1.00 79.19 83 ASP A N 1
ATOM 630 C CA . ASP A 1 83 ? -15.419 -7.553 46.190 1.00 79.19 8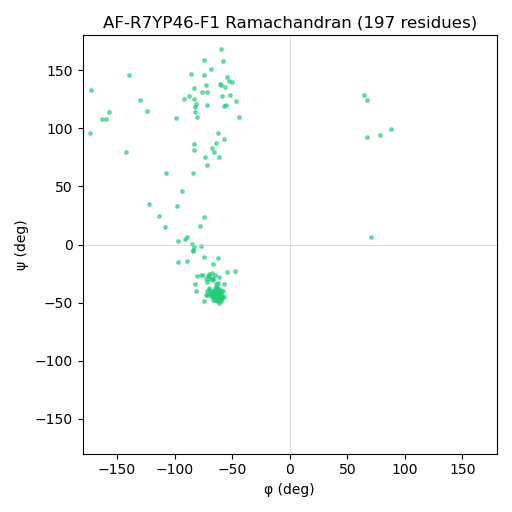3 ASP A CA 1
ATOM 631 C C . ASP A 1 83 ? -15.452 -6.129 45.600 1.00 79.19 83 ASP A C 1
ATOM 633 O O . ASP A 1 83 ? -14.712 -5.821 44.673 1.00 79.19 83 ASP A O 1
ATOM 637 N N . TYR A 1 84 ? -16.304 -5.229 46.091 1.00 78.38 84 TYR A N 1
ATOM 638 C CA . TYR A 1 84 ? -16.415 -3.864 45.556 1.00 78.38 84 TYR A CA 1
ATOM 639 C C . TYR A 1 84 ? -15.163 -3.006 45.795 1.00 78.38 84 TYR A C 1
ATOM 641 O O . TYR A 1 84 ? -14.838 -2.129 44.993 1.00 78.38 84 TYR A O 1
ATOM 649 N N . GLU A 1 85 ? -14.433 -3.250 46.890 1.00 76.06 85 GLU A N 1
ATOM 650 C CA . GLU A 1 85 ? -13.166 -2.554 47.151 1.00 76.06 85 GLU A CA 1
ATOM 651 C C . GLU A 1 85 ? -12.029 -3.034 46.244 1.00 76.06 85 GLU A C 1
ATOM 653 O O . GLU A 1 85 ? -11.144 -2.242 45.916 1.00 76.06 85 GLU A O 1
ATOM 658 N N . SER A 1 86 ? -12.058 -4.301 45.821 1.00 80.12 86 SER A N 1
ATOM 659 C CA . SER A 1 86 ? -11.035 -4.909 44.964 1.00 80.12 86 SER A CA 1
ATOM 660 C C . SER A 1 86 ? -11.312 -4.742 43.465 1.00 80.12 86 SER A C 1
ATOM 662 O O . SER A 1 86 ? -10.400 -4.929 42.658 1.00 80.12 86 SER A O 1
ATOM 664 N N . GLN A 1 87 ? -12.529 -4.354 43.074 1.00 76.06 87 GLN A N 1
ATOM 665 C CA . GLN A 1 87 ? -12.890 -4.073 41.683 1.00 76.06 87 GLN A CA 1
ATOM 666 C C . GLN A 1 87 ? -12.253 -2.770 41.170 1.00 76.06 87 GLN A C 1
ATOM 668 O O . GLN A 1 87 ? -12.343 -1.710 41.794 1.00 76.06 87 GLN A O 1
ATOM 673 N N . SER A 1 88 ? -11.631 -2.842 39.987 1.00 75.88 88 SER A N 1
ATOM 674 C CA . SER A 1 88 ? -11.036 -1.691 39.290 1.00 75.88 88 SER A CA 1
ATOM 675 C C . SER A 1 88 ? -12.083 -0.730 38.718 1.00 75.88 88 SER A C 1
ATOM 677 O O . SER A 1 88 ? -11.810 0.462 38.590 1.00 75.88 88 SER A O 1
ATOM 679 N N . ILE A 1 89 ? -13.280 -1.232 38.405 1.00 75.38 89 ILE A N 1
ATOM 680 C CA . ILE A 1 89 ? -14.405 -0.471 37.860 1.00 75.38 89 ILE A CA 1
ATOM 681 C C . ILE A 1 89 ? -15.598 -0.684 38.788 1.00 75.38 89 ILE A C 1
ATOM 683 O O . ILE A 1 89 ? -16.073 -1.801 38.950 1.00 75.38 89 ILE A O 1
ATOM 687 N N . LYS A 1 90 ? -16.046 0.391 39.442 1.00 78.75 90 LYS A N 1
ATOM 688 C CA . LYS A 1 90 ? -17.018 0.326 40.549 1.00 78.75 90 LYS A CA 1
ATOM 689 C C . LYS A 1 90 ? -18.461 0.588 40.125 1.00 78.75 90 LYS A C 1
ATOM 691 O O . LYS A 1 90 ? -19.378 0.341 40.898 1.00 78.75 90 LYS A O 1
ATOM 696 N N . THR A 1 91 ? -18.672 1.133 38.931 1.00 78.94 91 THR A N 1
ATOM 697 C CA . THR A 1 91 ? -20.009 1.440 38.415 1.00 78.94 91 THR A CA 1
ATOM 698 C C . THR A 1 91 ? -20.092 1.098 36.938 1.00 78.94 91 THR A C 1
ATOM 700 O O . THR A 1 91 ? -19.129 1.319 36.202 1.00 78.94 91 THR A O 1
ATOM 703 N N . ASP A 1 92 ? -21.260 0.642 36.489 1.00 76.44 92 ASP A N 1
ATOM 704 C CA . ASP A 1 92 ? -21.510 0.332 35.074 1.00 76.44 92 ASP A CA 1
ATOM 705 C C . ASP A 1 92 ? -21.252 1.554 34.173 1.00 76.44 92 ASP A C 1
ATOM 707 O O . ASP A 1 92 ? -20.683 1.443 33.096 1.00 76.44 92 ASP A O 1
ATOM 711 N N . THR A 1 93 ? -21.528 2.762 34.675 1.00 80.75 93 THR A N 1
ATOM 712 C CA . THR A 1 93 ? -21.230 4.031 33.988 1.00 80.75 93 THR A CA 1
ATOM 713 C C . THR A 1 93 ? -19.737 4.345 33.847 1.00 80.75 93 THR A C 1
ATOM 715 O O . THR A 1 93 ? -19.351 5.120 32.971 1.00 80.75 93 THR A O 1
ATOM 718 N N . GLN A 1 94 ? -18.882 3.795 34.716 1.00 77.06 94 GLN A N 1
ATOM 719 C CA . GLN A 1 94 ? -17.426 3.900 34.578 1.00 77.06 94 GLN A CA 1
ATOM 720 C C . GLN A 1 94 ? -16.891 2.854 33.598 1.00 77.06 94 GLN A C 1
ATOM 722 O O . GLN A 1 94 ? -15.950 3.163 32.872 1.00 77.06 94 GLN A O 1
ATOM 727 N N . ALA A 1 95 ? -17.505 1.665 33.549 1.00 79.94 95 ALA A N 1
ATOM 728 C CA . ALA A 1 95 ? -17.192 0.647 32.547 1.00 79.94 95 ALA A CA 1
ATOM 729 C C . ALA A 1 95 ? -17.487 1.180 31.142 1.00 79.94 95 ALA A C 1
ATOM 731 O O . ALA A 1 95 ? -16.600 1.219 30.297 1.00 79.94 95 ALA A O 1
ATOM 732 N N . GLU A 1 96 ? -18.690 1.722 30.950 1.00 81.19 96 GLU A N 1
ATOM 733 C CA . GLU A 1 96 ? -19.148 2.239 29.659 1.00 81.19 96 GLU A CA 1
ATOM 734 C C . GLU A 1 96 ? -18.292 3.414 29.154 1.00 81.19 96 GLU A C 1
ATOM 736 O O . GLU A 1 96 ? -18.042 3.546 27.958 1.00 81.19 96 GLU A O 1
ATOM 741 N N . ARG A 1 97 ? -17.762 4.250 30.061 1.00 87.38 97 ARG A N 1
ATOM 742 C CA . ARG A 1 97 ? -16.802 5.304 29.691 1.00 87.38 97 ARG A CA 1
ATOM 743 C C . ARG A 1 97 ? -15.464 4.726 29.226 1.00 87.38 97 ARG A C 1
ATOM 745 O O . ARG A 1 97 ? -14.891 5.238 28.270 1.00 87.38 97 ARG A O 1
ATOM 752 N N . MET A 1 98 ? -14.958 3.703 29.910 1.00 83.25 98 MET A N 1
ATOM 753 C CA . MET A 1 98 ? -13.665 3.093 29.596 1.00 83.25 98 MET A CA 1
ATOM 754 C C . MET A 1 98 ? -13.709 2.353 28.257 1.00 83.25 98 MET A C 1
ATOM 756 O O . MET A 1 98 ? -12.781 2.497 27.467 1.00 83.25 98 MET A O 1
ATOM 760 N N . GLU A 1 99 ? -14.811 1.653 27.975 1.00 82.06 99 GLU A N 1
ATOM 761 C CA . GLU A 1 99 ? -15.051 0.998 26.684 1.00 82.06 99 GLU A CA 1
ATOM 762 C C . GLU A 1 99 ? -15.057 2.015 25.533 1.00 82.06 99 GLU A C 1
ATOM 764 O O . GLU A 1 99 ? -14.342 1.834 24.551 1.00 82.06 99 GLU A O 1
ATOM 769 N N . HIS A 1 100 ? -15.757 3.146 25.682 1.00 82.12 100 HIS A N 1
ATOM 770 C CA . HIS A 1 100 ? -15.763 4.196 24.654 1.00 82.12 100 HIS A CA 1
ATOM 771 C C . HIS A 1 100 ? -14.374 4.826 24.434 1.00 82.12 100 HIS A C 1
ATOM 773 O O . HIS A 1 100 ? -13.980 5.087 23.300 1.00 82.12 100 HIS A O 1
ATOM 779 N N . GLU A 1 101 ? -13.608 5.067 25.505 1.00 84.94 101 GLU A N 1
ATOM 780 C CA . GLU A 1 101 ? -12.247 5.622 25.411 1.00 84.94 101 GLU A CA 1
ATOM 781 C C . GLU A 1 101 ? -11.236 4.626 24.809 1.00 84.94 101 GLU A C 1
ATOM 783 O O . GLU A 1 101 ? -10.216 5.028 24.236 1.00 84.94 101 GLU A O 1
ATOM 788 N N . GLU A 1 102 ? -11.476 3.322 24.949 1.00 85.56 102 GLU A N 1
ATOM 789 C CA . GLU A 1 102 ? -10.708 2.273 24.277 1.00 85.56 102 GLU A CA 1
ATOM 790 C C . GLU A 1 102 ? -11.060 2.186 22.795 1.00 85.56 102 GLU A C 1
ATOM 792 O O . GLU A 1 102 ? -10.149 2.267 21.971 1.00 85.56 102 GLU A O 1
ATOM 797 N N . GLU A 1 103 ? -12.346 2.150 22.443 1.00 86.06 103 GLU A N 1
ATOM 798 C CA . GLU A 1 103 ? -12.792 2.173 21.046 1.00 86.06 103 GLU A CA 1
ATOM 799 C C . GLU A 1 103 ? -12.270 3.416 20.307 1.00 86.06 103 GLU A C 1
ATOM 801 O O . GLU A 1 103 ? -11.709 3.309 19.213 1.00 86.06 103 GLU A O 1
ATOM 806 N N . ASP A 1 104 ? -12.352 4.598 20.924 1.00 87.81 104 ASP A N 1
ATOM 807 C CA . ASP A 1 104 ? -11.828 5.837 20.345 1.00 87.81 104 ASP A CA 1
ATOM 808 C C . ASP A 1 104 ? -10.304 5.797 20.149 1.00 87.81 104 ASP A C 1
ATOM 810 O O . ASP A 1 104 ? -9.788 6.332 19.159 1.00 87.81 104 ASP A O 1
ATOM 814 N N . ARG A 1 105 ? -9.560 5.157 21.062 1.00 86.88 105 ARG A N 1
ATOM 815 C CA . ARG A 1 105 ? -8.109 4.960 20.908 1.00 86.88 105 ARG A CA 1
ATOM 816 C C . ARG A 1 105 ? -7.790 3.989 19.782 1.00 86.88 105 ARG A C 1
ATOM 818 O O . ARG A 1 105 ? -6.914 4.287 18.970 1.00 86.88 105 ARG A O 1
ATOM 825 N N . GLU A 1 106 ? -8.499 2.870 19.694 1.00 89.56 106 GLU A N 1
ATOM 826 C CA . GLU A 1 106 ? -8.313 1.894 18.620 1.00 89.56 106 GLU A CA 1
ATOM 827 C C . GLU A 1 106 ? -8.599 2.514 17.249 1.00 89.56 106 GLU A C 1
ATOM 829 O O . GLU A 1 106 ? -7.814 2.353 16.308 1.00 89.56 106 GLU A O 1
ATOM 834 N N . LEU A 1 107 ? -9.672 3.301 17.139 1.00 87.25 107 LEU A N 1
ATOM 835 C CA . LEU A 1 107 ? -10.007 4.033 15.921 1.00 87.25 107 LEU A CA 1
ATOM 836 C C . LEU A 1 107 ? -8.912 5.036 15.537 1.00 87.25 107 LEU A C 1
ATOM 838 O O . LEU A 1 107 ? -8.535 5.110 14.364 1.00 87.25 107 LEU A O 1
ATOM 842 N N . GLN A 1 108 ? -8.363 5.776 16.503 1.00 87.50 108 GLN A N 1
ATOM 843 C CA . GLN A 1 108 ? -7.253 6.701 16.254 1.00 87.50 108 GLN A CA 1
ATOM 844 C C . GLN A 1 108 ? -5.984 5.971 15.802 1.00 87.50 108 GLN A C 1
ATOM 846 O O . GLN A 1 108 ? -5.329 6.413 14.858 1.00 87.50 108 GLN A O 1
ATOM 851 N N . GLU A 1 109 ? -5.644 4.836 16.414 1.00 89.31 109 GLU A N 1
ATOM 852 C CA . GLU A 1 109 ? -4.498 4.033 15.985 1.00 89.31 109 GLU A CA 1
ATOM 853 C C . GLU A 1 109 ? -4.661 3.490 14.564 1.00 89.31 109 GLU A C 1
ATOM 855 O O . GLU A 1 109 ? -3.703 3.475 13.787 1.00 89.31 109 GLU A O 1
ATOM 860 N N . LEU A 1 110 ? -5.861 3.027 14.209 1.00 88.69 110 LEU A N 1
ATOM 861 C CA . LEU A 1 110 ? -6.156 2.547 12.862 1.00 88.69 110 LEU A CA 1
ATOM 862 C C . LEU A 1 110 ? -6.015 3.671 11.832 1.00 88.69 110 LEU A C 1
ATOM 864 O O . LEU A 1 110 ? -5.395 3.461 10.788 1.00 88.69 110 LEU A O 1
ATOM 868 N N . GLN A 1 111 ? -6.514 4.869 12.146 1.00 86.25 111 GLN A N 1
ATOM 869 C CA . GLN A 1 111 ? -6.367 6.044 11.285 1.00 86.25 111 GLN A CA 1
ATOM 870 C C . GLN A 1 111 ? -4.897 6.433 11.102 1.00 86.25 111 GLN A C 1
ATOM 872 O O . GLN A 1 111 ? -4.457 6.630 9.970 1.00 86.25 111 GLN A O 1
ATOM 877 N N . GLN A 1 112 ? -4.108 6.462 12.181 1.00 89.25 112 GLN A N 1
ATOM 878 C CA . GLN A 1 112 ? -2.672 6.751 12.103 1.00 89.25 112 GLN A CA 1
ATOM 879 C C . GLN A 1 112 ? -1.926 5.718 11.249 1.00 89.25 112 GLN A C 1
ATOM 881 O O . GLN A 1 112 ? -1.121 6.084 10.392 1.00 89.25 112 GLN A O 1
ATOM 886 N N . LYS A 1 113 ? -2.226 4.424 11.424 1.00 87.50 113 LYS A N 1
ATOM 887 C CA . LYS A 1 113 ? -1.647 3.342 10.608 1.00 87.50 113 LYS A CA 1
ATOM 888 C C . LYS A 1 113 ? -2.023 3.493 9.131 1.00 87.50 113 LYS A C 1
ATOM 890 O O . LYS A 1 113 ? -1.195 3.236 8.254 1.00 87.50 113 LYS A O 1
ATOM 895 N N . GLU A 1 114 ? -3.248 3.922 8.833 1.00 86.19 114 GLU A N 1
ATOM 896 C CA . GLU A 1 114 ? -3.692 4.176 7.462 1.00 86.19 114 GLU A CA 1
ATOM 897 C C . GLU A 1 114 ? -2.972 5.383 6.837 1.00 86.19 114 GLU A C 1
ATOM 899 O O . GLU A 1 114 ? -2.547 5.319 5.679 1.00 86.19 114 GLU A O 1
ATOM 904 N N . GLU A 1 115 ? -2.799 6.474 7.584 1.00 88.00 115 GLU A N 1
ATOM 905 C CA . GLU A 1 115 ? -2.048 7.648 7.130 1.00 88.00 115 GLU A CA 1
ATOM 906 C C . GLU A 1 115 ? -0.577 7.317 6.875 1.00 88.00 115 GLU A C 1
ATOM 908 O O . GLU A 1 115 ? -0.063 7.619 5.796 1.00 88.00 115 GLU A O 1
ATOM 913 N N . GLU A 1 116 ? 0.074 6.600 7.792 1.00 89.56 116 GLU A N 1
ATOM 914 C CA . GLU A 1 116 ? 1.458 6.158 7.622 1.00 89.56 116 GLU A CA 1
ATOM 915 C C . GLU A 1 116 ? 1.602 5.238 6.396 1.00 89.56 116 GLU A C 1
ATOM 917 O O . GLU A 1 116 ? 2.540 5.369 5.602 1.00 89.56 116 GLU A O 1
ATOM 922 N N . ALA A 1 117 ? 0.643 4.332 6.174 1.00 87.81 117 ALA A N 1
ATOM 923 C CA . ALA A 1 117 ? 0.616 3.490 4.982 1.00 87.81 117 ALA A CA 1
ATOM 924 C C . ALA A 1 117 ? 0.458 4.320 3.696 1.00 87.81 117 ALA A C 1
ATOM 926 O O . ALA A 1 117 ? 1.138 4.053 2.699 1.00 87.81 117 ALA A O 1
ATOM 927 N N . LYS A 1 118 ? -0.394 5.354 3.709 1.00 87.31 118 LYS A N 1
ATOM 928 C CA . LYS A 1 118 ? -0.562 6.285 2.581 1.00 87.31 118 LYS A CA 1
ATOM 929 C C . LYS A 1 118 ? 0.715 7.077 2.309 1.00 87.31 118 LYS A C 1
ATOM 931 O O . LYS A 1 118 ? 1.076 7.246 1.143 1.00 87.31 118 LYS A O 1
ATOM 936 N N . GLU A 1 119 ? 1.408 7.552 3.339 1.00 91.69 119 GLU A N 1
ATOM 937 C CA . GLU A 1 119 ? 2.682 8.261 3.186 1.00 91.69 119 GLU A CA 1
ATOM 938 C C . GLU A 1 119 ? 3.774 7.354 2.624 1.00 91.69 119 GLU A C 1
ATOM 940 O O . GLU A 1 119 ? 4.399 7.699 1.617 1.00 91.69 119 GLU A O 1
ATOM 945 N N . LYS A 1 120 ? 3.933 6.147 3.178 1.00 90.25 120 LYS A N 1
ATOM 946 C CA . LYS A 1 120 ? 4.863 5.135 2.656 1.00 90.25 120 LYS A CA 1
ATOM 947 C C . LYS A 1 120 ? 4.556 4.783 1.203 1.00 90.25 120 LYS A C 1
ATOM 949 O O . LYS A 1 120 ? 5.471 4.664 0.389 1.00 90.25 120 LYS A O 1
ATOM 954 N N . ALA A 1 121 ? 3.278 4.666 0.838 1.00 88.69 121 ALA A N 1
ATOM 955 C CA . ALA A 1 121 ? 2.872 4.412 -0.541 1.00 88.69 121 ALA A CA 1
ATOM 956 C C . ALA A 1 121 ? 3.232 5.576 -1.481 1.00 88.69 121 ALA A C 1
ATOM 958 O O . ALA A 1 121 ? 3.695 5.340 -2.602 1.00 88.69 121 ALA A O 1
ATOM 959 N N . LYS A 1 122 ? 3.062 6.831 -1.042 1.00 90.69 122 LYS A N 1
ATOM 960 C CA . LYS A 1 122 ? 3.484 8.019 -1.806 1.00 90.69 122 LYS A CA 1
ATOM 961 C C . LYS A 1 122 ? 4.999 8.046 -1.992 1.00 90.69 122 LYS A C 1
ATOM 963 O O . LYS A 1 122 ? 5.466 8.172 -3.122 1.00 90.69 122 LYS A O 1
ATOM 968 N N . GLU A 1 123 ? 5.758 7.838 -0.921 1.00 92.62 123 GLU A N 1
ATOM 969 C CA . GLU A 1 123 ? 7.218 7.822 -0.975 1.00 92.62 123 GLU A CA 1
ATOM 970 C C . GLU A 1 123 ? 7.732 6.694 -1.887 1.00 92.62 123 GLU A C 1
ATOM 972 O O . GLU A 1 123 ? 8.598 6.911 -2.739 1.00 92.62 123 GLU A O 1
ATOM 977 N N . ALA A 1 124 ? 7.154 5.494 -1.779 1.00 90.94 124 ALA A N 1
ATOM 978 C CA . ALA A 1 124 ? 7.473 4.368 -2.651 1.00 90.94 124 ALA A CA 1
ATOM 979 C C . ALA A 1 124 ? 7.167 4.682 -4.122 1.00 90.94 124 ALA A C 1
ATOM 981 O O . ALA A 1 124 ? 7.983 4.383 -4.997 1.00 90.94 124 ALA A O 1
ATOM 982 N N . LYS A 1 125 ? 6.031 5.330 -4.405 1.00 90.19 125 LYS A N 1
ATOM 983 C CA . LYS A 1 125 ? 5.660 5.768 -5.757 1.00 90.19 125 LYS A CA 1
ATOM 984 C C . LYS A 1 125 ? 6.657 6.781 -6.315 1.00 90.19 125 LYS A C 1
ATOM 986 O O . LYS A 1 125 ? 7.046 6.668 -7.478 1.00 90.19 125 LYS A O 1
ATOM 991 N N . ASP A 1 126 ? 7.092 7.750 -5.520 1.00 92.50 126 ASP A N 1
ATOM 992 C CA . ASP A 1 126 ? 8.034 8.772 -5.976 1.00 92.50 126 ASP A CA 1
ATOM 993 C C . ASP A 1 126 ? 9.444 8.200 -6.175 1.00 92.50 126 ASP A C 1
ATOM 995 O O . ASP A 1 126 ? 10.072 8.450 -7.211 1.00 92.50 126 ASP A O 1
ATOM 999 N N . LYS A 1 127 ? 9.896 7.312 -5.279 1.00 92.19 127 LYS A N 1
ATOM 1000 C CA . LYS A 1 127 ? 11.119 6.514 -5.468 1.00 92.19 127 LYS A CA 1
ATOM 1001 C C . LYS A 1 127 ? 11.038 5.659 -6.735 1.00 92.19 127 LYS A C 1
ATOM 1003 O O . LYS A 1 127 ? 11.998 5.616 -7.507 1.00 92.19 127 LYS A O 1
ATOM 1008 N N . ALA A 1 128 ? 9.902 5.007 -6.986 1.00 90.69 128 ALA A N 1
ATOM 1009 C CA . ALA A 1 128 ? 9.687 4.200 -8.184 1.00 90.69 128 ALA A CA 1
ATOM 1010 C C . ALA A 1 128 ? 9.742 5.054 -9.457 1.00 90.69 128 ALA A C 1
ATOM 1012 O O . ALA A 1 128 ? 10.417 4.674 -10.410 1.00 90.69 128 ALA A O 1
ATOM 1013 N N . LYS A 1 129 ? 9.126 6.243 -9.464 1.00 90.31 129 LYS A N 1
ATOM 1014 C CA . LYS A 1 129 ? 9.221 7.191 -10.586 1.00 90.31 129 LYS A CA 1
ATOM 1015 C C . LYS A 1 129 ? 10.656 7.646 -10.843 1.00 90.31 129 LYS A C 1
ATOM 1017 O O . LYS A 1 129 ? 11.078 7.695 -11.997 1.00 90.31 129 LYS A O 1
ATOM 1022 N N . ALA A 1 130 ? 11.412 7.972 -9.794 1.00 92.25 130 ALA A N 1
ATOM 1023 C CA . ALA A 1 130 ? 12.811 8.374 -9.927 1.00 92.25 130 ALA A CA 1
ATOM 1024 C C . ALA A 1 130 ? 13.667 7.239 -10.515 1.00 92.25 130 ALA A C 1
ATOM 1026 O O . ALA A 1 130 ? 14.429 7.456 -11.461 1.00 92.25 130 ALA A O 1
ATOM 1027 N N . LYS A 1 131 ? 13.486 6.009 -10.015 1.00 88.62 131 LYS A N 1
ATOM 1028 C CA . LYS A 1 131 ? 14.161 4.817 -10.545 1.00 88.62 131 LYS A CA 1
ATOM 1029 C C . LYS A 1 131 ? 13.738 4.498 -11.977 1.00 88.62 131 LYS A C 1
ATOM 1031 O O . LYS A 1 131 ? 14.604 4.174 -12.778 1.00 88.62 131 LYS A O 1
ATOM 1036 N N . ALA A 1 132 ? 12.462 4.651 -12.324 1.00 87.69 132 ALA A N 1
ATOM 1037 C CA . ALA A 1 132 ? 11.966 4.443 -13.683 1.00 87.69 132 ALA A CA 1
ATOM 1038 C C . ALA A 1 132 ? 12.582 5.440 -14.674 1.00 87.69 132 ALA A C 1
ATOM 1040 O O . ALA A 1 132 ? 13.010 5.039 -15.751 1.00 87.69 132 ALA A O 1
ATOM 1041 N N . LYS A 1 133 ? 12.713 6.721 -14.296 1.00 90.00 133 LYS A N 1
ATOM 1042 C CA . LYS A 1 133 ? 13.423 7.717 -15.118 1.00 90.00 133 LYS A CA 1
ATOM 1043 C C . LYS A 1 133 ? 14.889 7.337 -15.326 1.00 90.00 133 LYS A C 1
ATOM 1045 O O . LYS A 1 133 ? 15.375 7.374 -16.452 1.00 90.00 133 LYS A O 1
ATOM 1050 N N . LYS A 1 134 ? 15.582 6.928 -14.257 1.00 88.44 134 LYS A N 1
ATOM 1051 C CA . LYS A 1 134 ? 16.979 6.482 -14.346 1.00 88.44 134 LYS A CA 1
ATOM 1052 C C . LYS A 1 134 ? 17.119 5.231 -15.219 1.00 88.44 134 LYS A C 1
ATOM 1054 O O . LYS A 1 134 ? 17.996 5.188 -16.071 1.00 88.44 134 LYS A O 1
ATOM 1059 N N . ALA A 1 135 ? 16.239 4.249 -15.043 1.00 83.38 135 ALA A N 1
ATOM 1060 C CA . ALA A 1 135 ? 16.219 3.026 -15.838 1.00 83.38 135 ALA A CA 1
ATOM 1061 C C . ALA A 1 135 ? 15.923 3.309 -17.317 1.00 83.38 135 ALA A C 1
ATOM 1063 O O . ALA A 1 135 ? 16.578 2.737 -18.178 1.00 83.38 135 ALA A O 1
ATOM 1064 N N . GLY A 1 136 ? 15.006 4.233 -17.616 1.00 83.12 136 GLY A N 1
ATOM 1065 C CA . GLY A 1 136 ? 14.731 4.675 -18.983 1.00 83.12 136 GLY A CA 1
ATOM 1066 C C . GLY A 1 136 ? 15.950 5.309 -19.653 1.00 83.12 136 GLY A C 1
ATOM 1067 O O . GLY A 1 136 ? 16.235 5.001 -20.807 1.00 83.12 136 GLY A O 1
ATOM 1068 N N . ASN A 1 137 ? 16.716 6.125 -18.922 1.00 84.38 137 ASN A N 1
ATOM 1069 C CA . ASN A 1 137 ? 17.971 6.682 -19.433 1.00 84.38 137 ASN A CA 1
ATOM 1070 C C . ASN A 1 137 ? 19.009 5.583 -19.704 1.00 84.38 137 ASN A C 1
ATOM 1072 O O . ASN A 1 137 ? 19.554 5.535 -20.799 1.00 84.38 137 ASN A O 1
ATOM 1076 N N . VAL A 1 138 ? 19.206 4.649 -18.767 1.00 80.00 138 VAL A N 1
ATOM 1077 C CA . VAL A 1 138 ? 20.144 3.522 -18.938 1.00 80.00 138 VAL A CA 1
ATOM 1078 C C . VAL A 1 138 ? 19.735 2.618 -20.103 1.00 80.00 138 VAL A C 1
ATOM 1080 O O . VAL A 1 138 ? 20.577 2.166 -20.868 1.00 80.00 138 VAL A O 1
ATOM 1083 N N . MET A 1 139 ? 18.440 2.365 -20.276 1.00 79.62 139 MET A N 1
ATOM 1084 C CA . MET A 1 139 ? 17.931 1.543 -21.372 1.00 79.62 139 MET A CA 1
ATOM 1085 C C . MET A 1 139 ? 18.066 2.244 -22.725 1.00 79.62 139 MET A C 1
ATOM 1087 O O . MET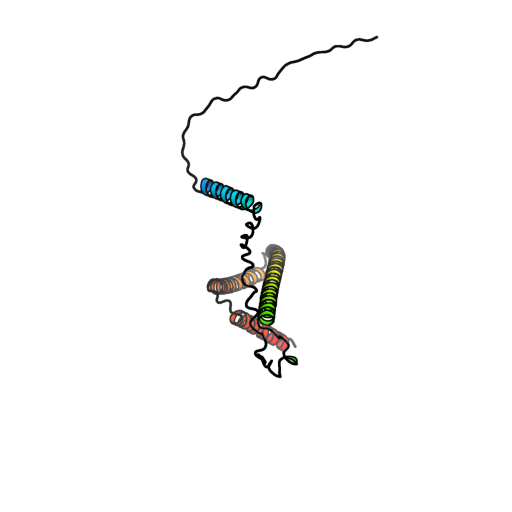 A 1 139 ? 18.256 1.579 -23.736 1.00 79.62 139 MET A O 1
ATOM 1091 N N . LYS A 1 140 ? 18.018 3.581 -22.745 1.00 81.25 140 LYS A N 1
ATOM 1092 C CA . LYS A 1 140 ? 18.300 4.382 -23.939 1.00 81.25 140 LYS A CA 1
ATOM 1093 C C . LYS A 1 140 ? 19.794 4.389 -24.272 1.00 81.25 140 LYS A C 1
ATOM 1095 O O . LYS A 1 140 ? 20.146 4.200 -25.430 1.00 81.25 140 LYS A O 1
ATOM 1100 N N . GLU A 1 141 ? 20.652 4.552 -23.268 1.00 84.69 141 GLU A N 1
ATOM 1101 C CA . GLU A 1 141 ? 22.117 4.519 -23.404 1.00 84.69 141 GLU A CA 1
ATOM 1102 C C . GLU A 1 141 ? 22.651 3.132 -23.789 1.00 84.69 141 GLU A C 1
ATOM 1104 O O . GLU A 1 141 ? 23.677 3.037 -24.450 1.00 84.69 141 GLU A O 1
ATOM 1109 N N . ASN A 1 142 ? 21.949 2.062 -23.410 1.00 81.38 142 ASN A N 1
ATOM 1110 C CA . ASN A 1 142 ? 22.340 0.673 -23.664 1.00 81.38 142 ASN A CA 1
ATOM 1111 C C . ASN A 1 142 ? 21.372 -0.037 -24.632 1.00 81.38 142 ASN A C 1
ATOM 1113 O O . ASN A 1 142 ? 21.236 -1.262 -24.601 1.00 81.38 142 ASN A O 1
ATOM 1117 N N . SER A 1 143 ? 20.674 0.741 -25.468 1.00 78.69 143 SER A N 1
ATOM 1118 C CA . SER A 1 143 ? 19.676 0.246 -26.431 1.00 78.69 143 SER A CA 1
ATOM 1119 C C . SER A 1 143 ? 20.281 -0.605 -27.553 1.00 78.69 143 SER A C 1
ATOM 1121 O O . SER A 1 143 ? 19.576 -1.395 -28.175 1.00 78.69 143 SER A O 1
ATOM 1123 N N . ASP A 1 144 ? 21.595 -0.528 -27.739 1.00 84.19 144 ASP A N 1
ATOM 1124 C CA . ASP A 1 144 ? 22.332 -1.352 -28.696 1.00 84.19 144 ASP A CA 1
ATOM 1125 C C . ASP A 1 144 ? 22.697 -2.740 -28.132 1.00 84.19 144 ASP A C 1
ATOM 1127 O O . ASP A 1 144 ? 23.216 -3.593 -28.854 1.00 84.19 144 ASP A O 1
ATOM 1131 N N . ASN A 1 145 ? 22.416 -3.004 -26.847 1.00 86.88 145 ASN A N 1
ATOM 1132 C CA . ASN A 1 145 ? 22.680 -4.292 -26.211 1.00 86.88 145 ASN A CA 1
ATOM 1133 C C . ASN A 1 145 ? 21.408 -5.169 -26.143 1.00 86.88 145 ASN A C 1
ATOM 1135 O O . ASN A 1 145 ? 20.521 -4.920 -25.314 1.00 86.88 145 ASN A O 1
ATOM 1139 N N . PRO A 1 146 ? 21.326 -6.259 -26.932 1.00 83.06 146 PRO A N 1
ATOM 1140 C CA . PRO A 1 146 ? 20.140 -7.113 -26.977 1.00 83.06 146 PRO A CA 1
ATOM 1141 C C . PRO A 1 146 ? 19.864 -7.845 -25.654 1.00 83.06 146 PRO A C 1
ATOM 1143 O O . PRO A 1 146 ? 18.710 -8.147 -25.352 1.00 83.06 146 PRO A O 1
ATOM 1146 N N . VAL A 1 147 ? 20.888 -8.095 -24.830 1.00 87.94 147 VAL A N 1
ATOM 1147 C CA . VAL A 1 147 ? 20.734 -8.780 -23.534 1.00 87.94 147 VAL A CA 1
ATOM 1148 C C . VAL A 1 147 ? 19.996 -7.892 -22.530 1.00 87.94 147 VAL A C 1
ATOM 1150 O O . VAL A 1 147 ? 19.130 -8.364 -21.793 1.00 87.94 147 VAL A O 1
ATOM 1153 N N . VAL A 1 148 ? 20.289 -6.588 -22.525 1.00 86.75 148 VAL A N 1
ATOM 1154 C CA . VAL A 1 148 ? 19.647 -5.624 -21.617 1.00 86.75 148 VAL A CA 1
ATOM 1155 C C . VAL A 1 148 ? 18.169 -5.460 -21.971 1.00 86.75 148 VAL A C 1
ATOM 1157 O O . VAL A 1 148 ? 17.318 -5.491 -21.081 1.00 86.75 148 VAL A O 1
ATOM 1160 N N . ILE A 1 149 ? 17.852 -5.365 -23.266 1.00 87.31 149 ILE A N 1
ATOM 1161 C CA . ILE A 1 149 ? 16.468 -5.295 -23.752 1.00 87.31 149 ILE A CA 1
ATOM 1162 C C . ILE A 1 149 ? 15.716 -6.594 -23.441 1.00 87.31 149 ILE A C 1
ATOM 1164 O O . ILE A 1 149 ? 14.603 -6.536 -22.918 1.00 87.31 149 ILE A O 1
ATOM 1168 N N . GLY A 1 150 ? 16.320 -7.758 -23.697 1.00 90.00 150 GLY A N 1
ATOM 1169 C CA . GLY A 1 150 ? 15.702 -9.057 -23.415 1.00 90.00 150 GLY A CA 1
ATOM 1170 C C . GLY A 1 150 ? 15.351 -9.239 -21.935 1.00 90.00 150 GLY A C 1
ATOM 1171 O O . GLY A 1 150 ? 14.227 -9.627 -21.601 1.00 90.00 150 GLY A O 1
ATOM 1172 N N . ASN A 1 151 ? 16.267 -8.877 -21.032 1.00 90.81 151 ASN A N 1
ATOM 1173 C CA . ASN A 1 151 ? 16.024 -8.939 -19.589 1.00 90.81 151 ASN A CA 1
ATOM 1174 C C . ASN A 1 151 ? 14.936 -7.950 -19.153 1.00 90.81 151 ASN A C 1
ATOM 1176 O O . ASN A 1 151 ? 14.055 -8.311 -18.374 1.00 90.81 151 ASN A O 1
ATOM 1180 N N . ALA A 1 152 ? 14.948 -6.724 -19.686 1.00 88.12 152 ALA A N 1
ATOM 1181 C CA . ALA A 1 152 ? 13.932 -5.720 -19.380 1.00 88.12 152 ALA A CA 1
ATOM 1182 C C . ALA A 1 152 ? 12.529 -6.151 -19.839 1.00 88.12 152 ALA A C 1
ATOM 1184 O O . ALA A 1 152 ? 11.567 -5.997 -19.087 1.00 88.12 152 ALA A O 1
ATOM 1185 N N . VAL A 1 153 ? 12.408 -6.743 -21.032 1.00 92.44 153 VAL A N 1
ATOM 1186 C CA . VAL A 1 153 ? 11.142 -7.303 -21.534 1.00 92.44 153 VAL A CA 1
ATOM 1187 C C . VAL A 1 153 ? 10.673 -8.453 -20.649 1.00 92.44 153 VAL A C 1
ATOM 1189 O O . VAL A 1 153 ? 9.509 -8.484 -20.256 1.00 92.44 153 VAL A O 1
ATOM 1192 N N . THR A 1 154 ? 11.575 -9.362 -20.277 1.00 94.06 154 THR A N 1
ATOM 1193 C CA . THR A 1 154 ? 11.247 -10.510 -19.419 1.00 94.06 154 THR A CA 1
ATOM 1194 C C . THR A 1 154 ? 10.726 -10.054 -18.057 1.00 94.06 154 THR A C 1
ATOM 1196 O O . THR A 1 154 ? 9.656 -10.485 -17.627 1.00 94.06 154 THR A O 1
ATOM 1199 N N . VAL A 1 155 ? 11.426 -9.121 -17.403 1.00 90.69 155 VAL A N 1
ATOM 1200 C CA . VAL A 1 155 ? 10.991 -8.535 -16.125 1.00 90.69 155 VAL A CA 1
ATOM 1201 C C . VAL A 1 155 ? 9.679 -7.763 -16.290 1.00 90.69 155 VAL A C 1
ATOM 1203 O O . VAL A 1 155 ? 8.810 -7.849 -15.425 1.00 90.69 155 VAL A O 1
ATOM 1206 N N . GLY A 1 156 ? 9.503 -7.049 -17.404 1.00 93.50 156 GLY A N 1
ATOM 1207 C CA . GLY A 1 156 ? 8.271 -6.330 -17.724 1.00 93.50 156 GLY A CA 1
ATOM 1208 C C . GLY A 1 156 ? 7.059 -7.254 -17.850 1.00 93.50 156 GLY A C 1
ATOM 1209 O O . GLY A 1 156 ? 6.025 -6.987 -17.241 1.00 93.50 156 GLY A O 1
ATOM 1210 N N . ILE A 1 157 ? 7.193 -8.367 -18.577 1.00 93.94 157 ILE A N 1
ATOM 1211 C CA . ILE A 1 157 ? 6.138 -9.383 -18.716 1.00 93.94 157 ILE A CA 1
ATOM 1212 C C . ILE A 1 157 ? 5.827 -10.009 -17.356 1.00 93.94 157 ILE A C 1
ATOM 1214 O O . ILE A 1 157 ? 4.659 -10.094 -16.974 1.00 93.94 157 ILE A O 1
ATOM 1218 N N . LEU A 1 158 ? 6.857 -10.395 -16.599 1.00 93.81 158 LEU A N 1
ATOM 1219 C CA . LEU A 1 158 ? 6.685 -10.990 -15.275 1.00 93.81 158 LEU A CA 1
ATOM 1220 C C . LEU A 1 158 ? 5.946 -10.027 -14.331 1.00 93.81 158 LEU A C 1
ATOM 1222 O O . LEU A 1 158 ? 4.973 -10.406 -13.680 1.00 93.81 158 LEU A O 1
ATOM 1226 N N . GLY A 1 159 ? 6.357 -8.757 -14.315 1.00 92.44 159 GLY A N 1
ATOM 1227 C CA . GLY A 1 159 ? 5.719 -7.701 -13.534 1.00 92.44 159 GLY A CA 1
ATOM 1228 C C . GLY A 1 159 ? 4.277 -7.427 -13.963 1.00 92.44 159 GLY A C 1
ATOM 1229 O O . GLY A 1 159 ? 3.421 -7.229 -13.105 1.00 92.44 159 GLY A O 1
ATOM 1230 N N . ALA A 1 160 ? 3.977 -7.466 -15.263 1.00 92.75 160 ALA A N 1
ATOM 1231 C CA . ALA A 1 160 ? 2.624 -7.272 -15.778 1.00 92.75 160 ALA A CA 1
ATOM 1232 C C . ALA A 1 160 ? 1.683 -8.421 -15.385 1.00 92.75 160 ALA A C 1
ATOM 1234 O O . ALA A 1 160 ? 0.570 -8.166 -14.928 1.00 92.75 160 ALA A O 1
ATOM 1235 N N . VAL A 1 161 ? 2.132 -9.676 -15.499 1.00 92.31 161 VAL A N 1
ATOM 1236 C CA . VAL A 1 161 ? 1.347 -10.856 -15.094 1.00 92.31 161 VAL A CA 1
ATOM 1237 C C . VAL A 1 161 ? 1.067 -10.830 -13.590 1.00 92.31 161 VAL A C 1
ATOM 1239 O O . VAL A 1 161 ? -0.079 -11.002 -13.169 1.00 92.31 161 VAL A O 1
ATOM 1242 N N . LEU A 1 162 ? 2.090 -10.553 -12.776 1.00 87.62 162 LEU A N 1
ATOM 1243 C CA . LEU A 1 162 ? 1.950 -10.471 -11.320 1.00 87.62 162 LEU A CA 1
ATOM 1244 C C . LEU A 1 162 ? 1.095 -9.275 -10.889 1.00 87.62 162 LEU A C 1
ATOM 1246 O O . LEU A 1 162 ? 0.222 -9.420 -10.034 1.00 87.62 162 LEU A O 1
ATOM 1250 N N . GLY A 1 163 ? 1.293 -8.112 -11.512 1.00 88.19 163 GLY A N 1
ATOM 1251 C CA . GLY A 1 163 ? 0.514 -6.904 -11.254 1.0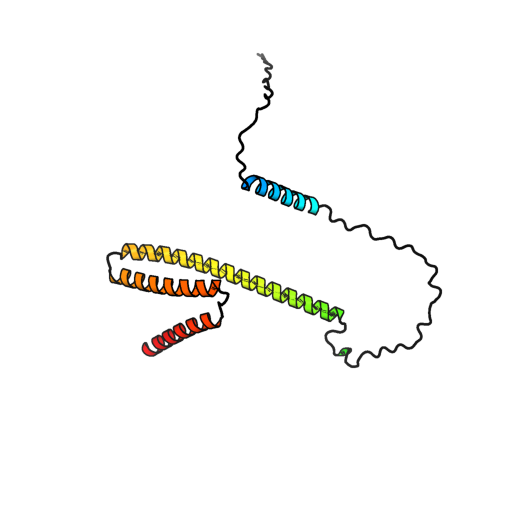0 88.19 163 GLY A CA 1
ATOM 1252 C C . GLY A 1 163 ? -0.959 -7.071 -11.621 1.00 88.19 163 GLY A C 1
ATOM 1253 O O . GLY A 1 163 ? -1.830 -6.688 -10.842 1.00 88.19 163 GLY A O 1
ATOM 1254 N N . TYR A 1 164 ? -1.254 -7.709 -12.758 1.00 88.62 164 TYR A N 1
ATOM 1255 C CA . TYR A 1 164 ? -2.623 -8.019 -13.172 1.00 88.62 164 TYR A CA 1
ATOM 1256 C C . TYR A 1 164 ? -3.297 -9.020 -12.221 1.00 88.62 164 TYR A C 1
ATOM 1258 O O . TYR A 1 164 ? -4.447 -8.823 -11.825 1.00 88.62 164 TYR A O 1
ATOM 1266 N N . GLY A 1 165 ? -2.574 -10.060 -11.794 1.00 84.06 165 GLY A N 1
ATOM 1267 C CA . GLY A 1 165 ? -3.065 -11.022 -10.805 1.00 84.06 165 GLY A CA 1
ATOM 1268 C C . GLY A 1 165 ? -3.361 -10.378 -9.446 1.00 84.06 165 GLY A C 1
ATOM 1269 O O . GLY A 1 165 ? -4.425 -10.615 -8.869 1.00 84.06 165 GLY A O 1
ATOM 1270 N N . ALA A 1 166 ? -2.462 -9.515 -8.966 1.00 83.38 166 ALA A N 1
ATOM 1271 C CA . AL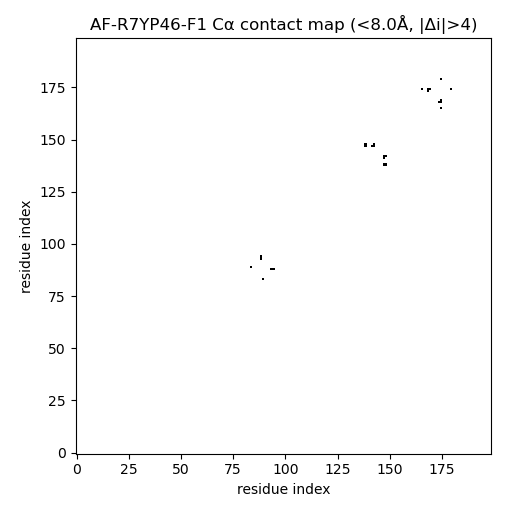A A 1 166 ? -2.646 -8.762 -7.728 1.00 83.38 166 ALA A CA 1
ATOM 1272 C C . ALA A 1 166 ? -3.824 -7.783 -7.825 1.00 83.38 166 ALA A C 1
ATOM 1274 O O . ALA A 1 166 ? -4.640 -7.726 -6.909 1.00 83.38 166 ALA A O 1
ATOM 1275 N N . TYR A 1 167 ? -3.963 -7.069 -8.947 1.00 81.62 167 TYR A N 1
ATOM 1276 C CA . TYR A 1 167 ? -5.086 -6.163 -9.183 1.00 81.62 167 TYR A CA 1
ATOM 1277 C C . TYR A 1 167 ? -6.423 -6.908 -9.179 1.00 81.62 167 TYR A C 1
ATOM 1279 O O . TYR A 1 167 ? -7.334 -6.508 -8.464 1.00 81.62 167 TYR A O 1
ATOM 1287 N N . ARG A 1 168 ? -6.530 -8.047 -9.877 1.00 83.38 168 ARG A N 1
ATOM 1288 C CA . ARG A 1 168 ? -7.752 -8.869 -9.874 1.00 83.38 168 ARG A CA 1
ATOM 1289 C C . ARG A 1 168 ? -8.124 -9.348 -8.467 1.00 83.38 168 ARG A C 1
ATOM 1291 O O . ARG A 1 168 ? -9.302 -9.356 -8.121 1.00 83.38 168 ARG A O 1
ATOM 1298 N N . LYS A 1 169 ? -7.136 -9.739 -7.656 1.00 75.56 169 LYS A N 1
ATOM 1299 C CA . LYS A 1 169 ? -7.353 -10.145 -6.258 1.00 75.56 169 LYS A CA 1
ATOM 1300 C C . LYS A 1 169 ? -7.701 -8.966 -5.347 1.00 75.56 169 LYS A C 1
ATOM 1302 O O . LYS A 1 169 ? -8.503 -9.141 -4.435 1.00 75.56 169 LYS A O 1
ATOM 1307 N N . TYR A 1 170 ? -7.177 -7.773 -5.632 1.00 77.56 170 TYR A N 1
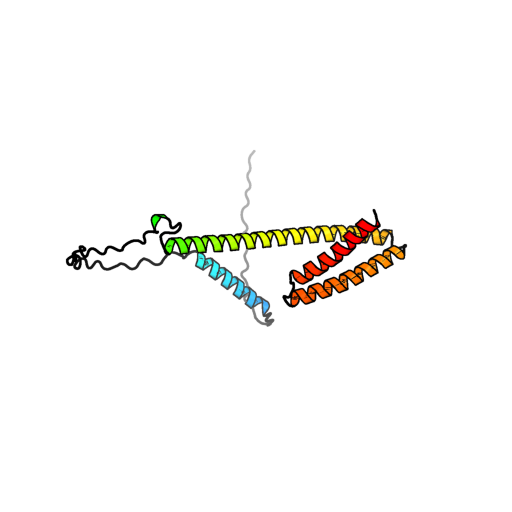ATOM 1308 C CA . TYR A 1 170 ? -7.544 -6.536 -4.939 1.00 77.56 170 TYR A CA 1
ATOM 1309 C C . TYR A 1 170 ? -8.984 -6.141 -5.224 1.00 77.56 170 TYR A C 1
ATOM 1311 O O . TYR A 1 170 ? -9.749 -5.906 -4.294 1.00 77.56 170 TYR A O 1
ATOM 1319 N N . SER A 1 171 ? -9.383 -6.163 -6.495 1.00 76.94 1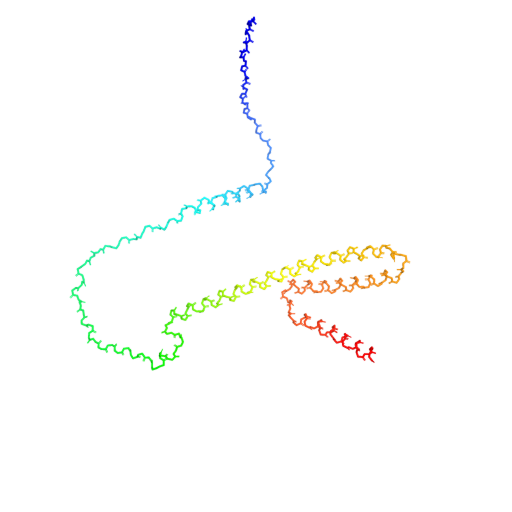71 SER A N 1
ATOM 1320 C CA . SER A 1 171 ? -10.759 -5.888 -6.911 1.00 76.94 171 SER A CA 1
ATOM 1321 C C . SER A 1 171 ? -11.767 -6.885 -6.334 1.00 76.94 171 SER A C 1
ATOM 1323 O O . SER A 1 171 ? -12.921 -6.527 -6.138 1.00 76.94 171 SER A O 1
ATOM 1325 N N . ALA A 1 172 ? -11.345 -8.119 -6.045 1.00 79.81 172 ALA A N 1
ATOM 1326 C CA . ALA A 1 172 ? -12.181 -9.139 -5.415 1.00 79.81 172 ALA A CA 1
ATOM 1327 C C . ALA A 1 172 ? -12.250 -9.032 -3.876 1.00 79.81 172 ALA A C 1
ATOM 1329 O O . ALA A 1 172 ? -12.930 -9.841 -3.254 1.00 79.81 172 ALA A O 1
ATOM 1330 N N . GLY A 1 173 ? -11.536 -8.089 -3.245 1.00 71.25 173 GLY A N 1
ATOM 1331 C CA . GLY A 1 173 ? -11.463 -7.973 -1.780 1.00 71.25 173 GLY A CA 1
ATOM 1332 C C . GLY A 1 173 ? -10.660 -9.088 -1.091 1.00 71.25 173 GLY A C 1
ATOM 1333 O O . GLY A 1 173 ? -10.586 -9.133 0.132 1.00 71.25 173 GLY A O 1
ATOM 1334 N N . GLU A 1 174 ? -10.010 -9.968 -1.858 1.00 69.06 174 GLU A N 1
ATOM 1335 C CA . GLU A 1 174 ? -9.239 -11.116 -1.366 1.00 69.06 174 GLU A CA 1
ATOM 1336 C C . GLU A 1 174 ? -7.729 -10.825 -1.296 1.00 69.06 174 GLU A C 1
ATOM 1338 O O . GLU A 1 174 ? -6.910 -11.730 -1.492 1.00 69.06 174 GLU A O 1
ATOM 1343 N N . LEU A 1 175 ? -7.308 -9.583 -1.011 1.00 65.75 175 LEU A N 1
ATOM 1344 C CA . LEU A 1 175 ? -5.909 -9.328 -0.630 1.00 65.75 175 LEU A CA 1
ATOM 1345 C C . LEU A 1 175 ? -5.653 -9.867 0.776 1.00 65.75 175 LEU A C 1
ATOM 1347 O O . LEU A 1 175 ? -5.474 -9.146 1.753 1.00 65.75 175 LEU A O 1
ATOM 1351 N N . THR A 1 176 ? -5.671 -11.187 0.892 1.00 67.50 176 THR A N 1
ATOM 1352 C CA . THR A 1 176 ? -5.372 -11.854 2.140 1.00 67.50 176 THR A CA 1
ATOM 1353 C C . THR A 1 176 ? -3.874 -11.744 2.389 1.00 67.50 176 THR A C 1
ATOM 1355 O O . THR A 1 176 ? -3.064 -12.043 1.507 1.00 67.50 176 THR A O 1
ATOM 1358 N N . TRP A 1 177 ? -3.497 -11.445 3.632 1.00 80.06 177 TRP A N 1
ATOM 1359 C CA . TRP A 1 177 ? -2.128 -11.583 4.143 1.00 80.06 177 TRP A CA 1
ATOM 1360 C C . TRP A 1 177 ? -1.476 -12.933 3.798 1.00 80.06 177 TRP A C 1
ATOM 1362 O O . TRP A 1 177 ? -0.259 -13.019 3.708 1.00 80.06 177 TRP A O 1
ATOM 1372 N N . LYS A 1 178 ? -2.275 -13.973 3.521 1.00 79.38 178 LYS A N 1
ATOM 1373 C CA . LYS A 1 178 ? -1.825 -15.280 3.021 1.00 79.38 178 LYS A CA 1
ATOM 1374 C C . LYS A 1 178 ? -1.174 -15.217 1.637 1.00 79.38 178 LYS A C 1
ATOM 1376 O O . LYS A 1 178 ? -0.172 -15.884 1.423 1.00 79.38 178 LYS A O 1
ATOM 1381 N N . VAL A 1 179 ? -1.713 -14.430 0.704 1.00 81.25 179 VAL A N 1
ATOM 1382 C CA . VAL A 1 179 ? -1.147 -14.303 -0.653 1.00 81.25 179 VAL A CA 1
ATOM 1383 C C . VAL A 1 179 ? 0.155 -13.511 -0.599 1.00 81.25 179 VAL A C 1
ATOM 1385 O O . VAL A 1 179 ? 1.150 -13.921 -1.192 1.00 81.25 179 VAL A O 1
ATOM 1388 N N . VAL A 1 180 ? 0.168 -12.418 0.170 1.00 83.31 180 VAL A N 1
ATOM 1389 C CA . VAL A 1 180 ? 1.388 -11.642 0.434 1.00 83.31 180 VAL A CA 1
ATOM 1390 C C . VAL A 1 180 ? 2.434 -12.524 1.121 1.00 83.31 180 VAL A C 1
ATOM 1392 O O . VAL A 1 180 ? 3.570 -12.593 0.664 1.00 83.31 180 VAL A O 1
ATOM 1395 N N . GLY A 1 181 ? 2.037 -13.270 2.154 1.00 87.62 181 GLY A N 1
ATOM 1396 C CA . GLY A 1 181 ? 2.902 -14.196 2.880 1.00 87.62 181 GLY A CA 1
ATOM 1397 C C . GLY A 1 181 ? 3.449 -15.330 2.011 1.00 87.62 181 GLY A C 1
ATOM 1398 O O . GLY A 1 181 ? 4.620 -15.666 2.137 1.00 87.62 181 GLY A O 1
ATOM 1399 N N . ALA A 1 182 ? 2.656 -15.875 1.083 1.00 89.12 182 ALA A N 1
ATOM 1400 C CA . ALA A 1 182 ? 3.115 -16.902 0.149 1.00 89.12 182 ALA A CA 1
ATOM 1401 C C . ALA A 1 182 ? 4.208 -16.372 -0.794 1.00 89.12 182 ALA A C 1
ATOM 1403 O O . ALA A 1 182 ? 5.234 -17.025 -0.972 1.00 89.12 182 ALA A O 1
ATOM 1404 N N . TRP A 1 183 ? 4.032 -15.166 -1.347 1.00 85.56 183 TRP A N 1
ATOM 1405 C CA . TRP A 1 183 ? 5.048 -14.537 -2.197 1.00 85.56 183 TRP A CA 1
ATOM 1406 C C . TRP A 1 183 ? 6.309 -14.161 -1.421 1.00 85.56 183 TRP A C 1
ATOM 1408 O O . TRP A 1 183 ? 7.412 -14.448 -1.883 1.00 85.56 183 TRP A O 1
ATOM 1418 N N . VAL A 1 184 ? 6.162 -13.582 -0.226 1.00 92.88 184 VAL A N 1
ATOM 1419 C CA . VAL A 1 184 ? 7.296 -13.303 0.668 1.00 92.88 184 VAL A CA 1
ATOM 1420 C C . VAL A 1 184 ? 8.030 -14.596 1.029 1.00 92.88 184 VAL A C 1
ATOM 1422 O O . VAL A 1 184 ? 9.256 -14.613 1.023 1.00 92.88 184 VAL A O 1
ATOM 1425 N N . GLY A 1 185 ? 7.305 -15.691 1.270 1.00 93.69 185 GLY A N 1
ATOM 1426 C CA . GLY A 1 185 ? 7.879 -17.004 1.559 1.00 93.69 185 GLY A CA 1
ATOM 1427 C C . GLY A 1 185 ? 8.691 -17.575 0.397 1.00 93.69 185 GLY A C 1
ATOM 1428 O O . GLY A 1 185 ? 9.819 -18.012 0.607 1.00 93.69 185 GLY A O 1
ATOM 1429 N N . ILE A 1 186 ? 8.164 -17.522 -0.832 1.00 91.88 186 ILE A N 1
ATOM 1430 C CA . ILE A 1 186 ? 8.887 -17.975 -2.035 1.00 91.88 186 ILE A CA 1
ATOM 1431 C C . ILE A 1 186 ? 10.164 -17.151 -2.242 1.00 91.88 186 ILE A C 1
ATOM 1433 O O . ILE A 1 186 ? 11.236 -17.718 -2.447 1.00 91.88 186 ILE A O 1
ATOM 1437 N N . VAL A 1 187 ? 10.068 -15.820 -2.155 1.00 91.88 187 VAL A N 1
ATOM 1438 C CA . VAL A 1 187 ? 11.227 -14.925 -2.309 1.00 91.88 187 VAL A CA 1
ATOM 1439 C C . VAL A 1 187 ? 12.249 -15.155 -1.192 1.00 91.88 187 VAL A C 1
ATOM 1441 O O . VAL A 1 187 ? 13.446 -15.205 -1.463 1.00 91.88 187 VAL A O 1
ATOM 1444 N N . GLY A 1 188 ? 11.790 -15.348 0.045 1.00 94.75 188 GLY A N 1
ATOM 1445 C CA . GLY A 1 188 ? 12.643 -15.649 1.193 1.00 94.75 188 GLY A CA 1
ATOM 1446 C C . GLY A 1 188 ? 13.393 -16.974 1.044 1.00 94.75 188 GLY A C 1
ATOM 1447 O O . GLY A 1 188 ? 14.590 -17.020 1.307 1.00 94.75 188 GLY A O 1
ATOM 1448 N N . LEU A 1 189 ? 12.725 -18.027 0.559 1.00 94.56 189 LEU A N 1
ATOM 1449 C CA . LEU A 1 189 ? 13.354 -19.319 0.259 1.00 94.56 189 LEU A CA 1
ATOM 1450 C C . LEU A 1 189 ? 14.406 -19.203 -0.844 1.00 94.56 189 LEU A C 1
ATOM 1452 O O . LEU A 1 189 ? 15.491 -19.764 -0.710 1.00 94.56 189 LEU A O 1
ATOM 1456 N N . PHE A 1 190 ? 14.109 -18.459 -1.911 1.00 92.62 190 PHE A N 1
ATOM 1457 C CA . PHE A 1 190 ? 15.063 -18.239 -2.995 1.00 92.62 190 PHE A CA 1
ATOM 1458 C C . PHE A 1 190 ? 16.299 -17.468 -2.513 1.00 92.62 190 PHE A C 1
ATOM 1460 O O . PHE A 1 190 ? 17.421 -17.877 -2.793 1.00 92.62 190 PHE A O 1
ATOM 1467 N N . ALA A 1 191 ? 16.105 -16.406 -1.725 1.00 90.50 191 ALA A N 1
ATOM 1468 C CA . ALA A 1 191 ? 17.201 -15.626 -1.155 1.00 90.50 191 ALA A CA 1
ATOM 1469 C C . ALA A 1 191 ? 18.055 -16.441 -0.168 1.00 90.50 191 ALA A C 1
ATOM 1471 O O . ALA A 1 191 ? 19.279 -16.346 -0.188 1.00 90.50 191 ALA A O 1
ATOM 1472 N N . ALA A 1 192 ? 17.426 -17.264 0.677 1.00 92.06 192 ALA A N 1
ATOM 1473 C CA . ALA A 1 192 ? 18.146 -18.151 1.586 1.00 92.06 192 ALA A CA 1
ATOM 1474 C C . ALA A 1 192 ? 18.949 -19.212 0.819 1.00 92.06 192 ALA A C 1
ATOM 1476 O O . ALA A 1 192 ? 20.113 -19.441 1.133 1.00 92.06 192 ALA A O 1
ATOM 1477 N N . GLY A 1 193 ? 18.359 -19.827 -0.210 1.00 91.00 193 GLY A N 1
ATOM 1478 C CA . GLY A 1 193 ? 19.056 -20.788 -1.065 1.00 91.00 193 GLY A CA 1
ATOM 1479 C C . GLY A 1 193 ? 20.269 -20.176 -1.769 1.00 91.00 193 GLY A C 1
ATOM 1480 O O . GLY A 1 193 ? 21.347 -20.761 -1.739 1.00 91.00 193 GLY A O 1
ATOM 1481 N N . ASP A 1 194 ? 20.118 -18.978 -2.336 1.00 89.38 194 ASP A N 1
ATOM 1482 C CA . ASP A 1 194 ? 21.210 -18.245 -2.989 1.00 89.38 194 ASP A CA 1
ATOM 1483 C C . ASP A 1 194 ? 22.339 -17.872 -2.010 1.00 89.38 194 ASP A C 1
ATOM 1485 O O . ASP A 1 194 ? 23.518 -18.026 -2.333 1.00 89.38 194 ASP A O 1
ATOM 1489 N N . TYR A 1 195 ? 21.991 -17.475 -0.779 1.00 89.56 195 TYR A N 1
ATOM 1490 C CA . TYR A 1 195 ? 22.963 -17.181 0.279 1.00 89.56 195 TYR A CA 1
ATOM 1491 C C . TYR A 1 195 ? 23.788 -18.411 0.680 1.00 89.56 195 TYR A C 1
ATOM 1493 O O . TYR A 1 195 ? 25.004 -18.308 0.810 1.00 89.56 195 TYR A O 1
ATOM 1501 N N . TYR A 1 196 ? 23.148 -19.575 0.840 1.00 87.69 196 TYR A N 1
ATOM 1502 C CA . TYR A 1 196 ? 23.831 -20.814 1.235 1.00 87.69 196 TYR A CA 1
ATOM 1503 C C . TYR A 1 196 ? 24.638 -21.464 0.107 1.00 87.69 196 TYR A C 1
ATOM 1505 O O . TYR A 1 196 ? 25.585 -22.187 0.388 1.00 87.69 196 TYR A O 1
ATOM 1513 N N . VAL A 1 197 ? 24.269 -21.241 -1.155 1.00 87.38 197 VAL A N 1
ATOM 1514 C CA . VAL A 1 197 ? 25.042 -21.719 -2.314 1.00 87.38 197 VAL A CA 1
ATOM 1515 C C . VAL A 1 197 ? 26.235 -20.801 -2.613 1.00 87.38 197 VAL A C 1
ATOM 1517 O O . VAL A 1 197 ? 27.237 -21.262 -3.152 1.00 87.38 197 VAL A O 1
ATOM 1520 N N . SER A 1 198 ? 26.145 -19.517 -2.254 1.00 80.12 198 SER A N 1
ATOM 1521 C CA . SER A 1 198 ? 27.228 -18.536 -2.422 1.00 80.12 198 SER A CA 1
ATOM 1522 C C . SER A 1 198 ? 28.256 -18.514 -1.280 1.00 80.12 198 SER A C 1
ATOM 1524 O O . SER A 1 198 ? 29.177 -17.694 -1.321 1.00 80.12 198 SER A O 1
ATOM 1526 N N . GLN A 1 199 ? 28.103 -19.368 -0.265 1.00 55.09 199 GLN A N 1
ATOM 1527 C CA . GLN A 1 199 ? 29.000 -19.482 0.888 1.00 55.09 199 GLN A CA 1
ATOM 1528 C C . GLN A 1 199 ? 29.831 -20.764 0.799 1.00 55.09 199 GLN A C 1
ATOM 1530 O O . GLN A 1 199 ? 31.038 -20.685 1.124 1.00 55.09 199 GLN A O 1
#

pLDDT: mean 74.5, std 15.44, range [35.53, 94.75]

InterPro domains:
  IPR039454 Mitochondrial outer membrane protein OM14 [PTHR38402] (53-199)

Sequence (199 aa):
MSIYVSQSHGAIPIPTPPITPSCSDTENPLTEEILSSLLKVQAAHLHRHRRRAPPMPEVERTDDSVHSLVDVDSPHISSVPSDYESQSIKTDTQAERMEHEEEDRELQELQQKEEEAKEKAKEAKDKAKAKAKKAGNVMKENSDNPVVIGNAVTVGILGAVLGYGAYRKYSAGELTWKVVGAWVGIVGLFAAGDYYVSQ

Radius of gyration: 38.92 Å; Cα contacts (8 Å, |Δi|>4): 13; chains: 1; bounding box: 76×109×86 Å

Secondary structure (DSSP, 8-state):
----------PPPPPPPPPP--------HHHHHHHHHHHHHHHHHHGGGG-PPPPPPP----TT-TT------S-------TTTTT-S--SHHHHHHHHHHHHHHHHHHHHHHHHHHHHHHHHHHHH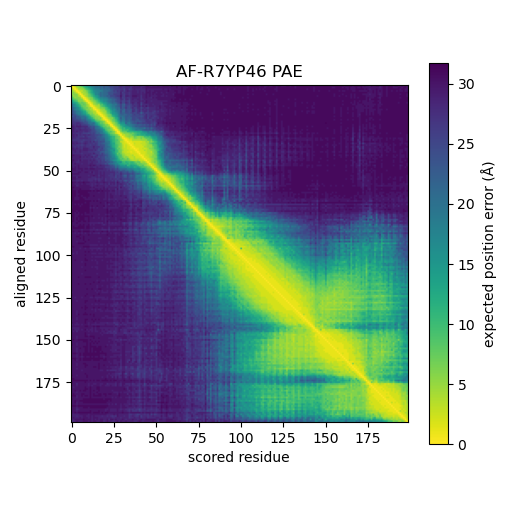HHHHHHHHHHHHHHTTT-HHHHHHHHHHHHHHHHHHHHHHHHHHTT---HHHHHHHHHHHHHHHHHHHHH--